Protein AF-A0A845Z3S3-F1 (afdb_monomer_lite)

Sequence (184 aa):
QHAFSHFRLLHPELVVDDPSTLTEEQKKAIASRCLELAIEGETYEYTTMYPEFAEQARVDRDSAAVAEFKEQEEESREHASMFRQATHKFGLLTSIEHHHADQYTEALEGLNGVAPKQKAAGKEAATRKWICRVCSMIYDPVLGDPDSGIAPGTAFEDIPDDWSCPICGAQKKSFVPYEEAVAA

pLDDT: mean 92.43, std 7.53, range [49.34, 98.62]

Structure (mmCIF, N/CA/C/O backbone):
data_AF-A0A845Z3S3-F1
#
_entry.id   AF-A0A845Z3S3-F1
#
loop_
_atom_site.group_PDB
_atom_site.id
_atom_site.type_symbol
_atom_site.label_atom_id
_atom_site.label_alt_id
_atom_site.label_comp_id
_atom_site.label_asym_id
_atom_site.label_entity_id
_atom_site.label_seq_id
_atom_site.pdbx_PDB_ins_code
_atom_site.Cartn_x
_atom_site.Cartn_y
_atom_site.Cartn_z
_atom_site.occupancy
_atom_site.B_iso_or_equiv
_atom_site.auth_seq_id
_atom_site.auth_comp_id
_atom_site.auth_asym_id
_atom_site.auth_atom_id
_atom_site.pdbx_PDB_model_num
ATOM 1 N N . GLN A 1 1 ? 19.692 19.228 -7.420 1.00 56.25 1 GLN A N 1
ATOM 2 C CA . GLN A 1 1 ? 18.790 20.348 -7.782 1.00 56.25 1 GLN A CA 1
ATOM 3 C C . GLN A 1 1 ? 18.004 20.076 -9.067 1.00 56.25 1 GLN A C 1
ATOM 5 O O . GLN A 1 1 ? 16.834 20.408 -9.086 1.00 56.25 1 GLN A O 1
ATOM 10 N N . HIS A 1 2 ? 18.573 19.413 -10.086 1.00 60.97 2 HIS A N 1
ATOM 11 C CA . HIS A 1 2 ? 17.890 19.182 -11.372 1.00 60.97 2 HIS A CA 1
ATOM 12 C C . HIS A 1 2 ? 16.626 18.300 -11.291 1.00 60.97 2 HIS A C 1
ATOM 14 O O . HIS A 1 2 ? 15.580 18.712 -11.778 1.00 60.97 2 HIS A O 1
ATOM 20 N N . ALA A 1 3 ? 16.687 17.140 -10.624 1.00 57.12 3 ALA A N 1
ATOM 21 C CA . ALA A 1 3 ? 15.537 16.231 -10.504 1.00 57.12 3 ALA A CA 1
ATOM 22 C C . ALA A 1 3 ? 14.324 16.895 -9.821 1.00 57.12 3 ALA A C 1
ATOM 24 O O . ALA A 1 3 ? 13.208 16.836 -10.327 1.00 57.12 3 ALA A O 1
ATOM 25 N N . PHE A 1 4 ? 14.557 17.631 -8.730 1.00 69.88 4 PHE A N 1
ATOM 26 C CA . PHE A 1 4 ? 13.498 18.373 -8.038 1.00 69.88 4 PHE A CA 1
ATOM 27 C C . PHE A 1 4 ? 12.936 19.545 -8.862 1.00 69.88 4 PHE A C 1
ATOM 29 O O . PHE A 1 4 ? 11.775 19.902 -8.687 1.00 69.88 4 PHE A O 1
ATOM 36 N N . SER A 1 5 ? 13.716 20.143 -9.770 1.00 78.06 5 SER A N 1
ATOM 37 C CA . SER A 1 5 ? 13.214 21.170 -10.695 1.00 78.06 5 SER A CA 1
ATOM 38 C C . SER A 1 5 ? 12.273 20.590 -11.753 1.00 78.06 5 SER A C 1
ATOM 40 O O . SER A 1 5 ? 11.256 21.213 -12.041 1.00 78.06 5 SER A O 1
ATOM 42 N N . HIS A 1 6 ? 12.573 19.402 -12.289 1.00 82.94 6 HIS A N 1
ATOM 43 C CA . HIS A 1 6 ? 11.664 18.696 -13.204 1.00 82.94 6 HIS A CA 1
ATOM 44 C C . HIS A 1 6 ? 10.383 18.270 -12.507 1.00 82.94 6 HIS A C 1
ATOM 46 O O . HIS A 1 6 ? 9.303 18.511 -13.031 1.00 82.94 6 HIS A O 1
ATOM 52 N N . PHE A 1 7 ? 10.495 17.729 -11.293 1.00 84.38 7 PHE A N 1
ATOM 53 C CA . PHE A 1 7 ? 9.323 17.379 -10.495 1.00 84.38 7 PHE A CA 1
ATOM 54 C C . PHE A 1 7 ? 8.415 18.593 -10.264 1.00 84.38 7 PHE A C 1
ATOM 56 O O . PHE A 1 7 ? 7.220 18.517 -10.508 1.00 84.38 7 PHE A O 1
ATOM 63 N N . ARG A 1 8 ? 8.982 19.749 -9.893 1.00 87.06 8 ARG A N 1
ATOM 64 C CA . ARG A 1 8 ? 8.220 21.002 -9.744 1.00 87.06 8 ARG A CA 1
ATOM 65 C C . ARG A 1 8 ? 7.545 21.474 -11.034 1.00 87.06 8 ARG A C 1
ATOM 67 O O . ARG A 1 8 ? 6.520 22.139 -10.958 1.00 87.06 8 ARG A O 1
ATOM 74 N N . LEU A 1 9 ? 8.133 21.185 -12.195 1.00 88.56 9 LEU A N 1
ATOM 75 C CA . LEU A 1 9 ? 7.572 21.558 -13.494 1.00 88.56 9 LEU A CA 1
ATOM 76 C C . LEU A 1 9 ? 6.431 20.624 -13.918 1.00 88.56 9 LEU A C 1
ATOM 78 O O . LEU A 1 9 ? 5.439 21.096 -14.463 1.00 88.56 9 LEU A O 1
ATOM 82 N N . LEU A 1 10 ? 6.593 19.318 -13.694 1.00 87.56 10 LEU A N 1
ATOM 83 C CA . LEU A 1 10 ? 5.644 18.285 -14.117 1.00 87.56 10 LEU A CA 1
ATOM 84 C C . LEU A 1 10 ? 4.488 18.099 -13.127 1.00 87.56 10 LEU A C 1
ATOM 86 O O . LEU A 1 10 ? 3.370 17.835 -13.557 1.00 87.56 10 LEU A O 1
ATOM 90 N N . HIS A 1 11 ? 4.760 18.276 -11.833 1.00 90.88 11 HIS A N 1
ATOM 91 C CA . HIS A 1 11 ? 3.815 18.095 -10.729 1.00 90.88 11 HIS A CA 1
ATOM 92 C C . HIS A 1 11 ? 3.771 19.319 -9.801 1.00 90.88 11 HIS A C 1
ATOM 94 O O . HIS A 1 11 ? 4.047 19.198 -8.600 1.00 90.88 11 HIS A O 1
ATOM 100 N N . PRO A 1 12 ? 3.464 20.527 -10.317 1.00 91.25 12 PRO A N 1
ATOM 101 C CA . PRO A 1 12 ? 3.370 21.730 -9.491 1.00 91.25 12 PRO A CA 1
ATOM 102 C C . PRO A 1 12 ? 2.337 21.594 -8.359 1.00 91.25 12 PRO A C 1
ATOM 104 O O . PRO A 1 12 ? 2.502 22.202 -7.306 1.00 91.25 12 PRO A O 1
ATOM 107 N N . GLU A 1 13 ? 1.305 20.768 -8.542 1.00 89.06 13 GLU A N 1
ATOM 108 C CA . GLU A 1 13 ? 0.265 20.468 -7.556 1.00 89.06 13 GLU A CA 1
ATOM 109 C C . GLU A 1 13 ? 0.758 19.685 -6.330 1.00 89.06 13 GLU A C 1
ATOM 111 O O . GLU A 1 13 ? 0.088 19.692 -5.299 1.00 89.06 13 GLU A O 1
ATOM 116 N N . LEU A 1 14 ? 1.921 19.030 -6.418 1.00 91.06 14 LEU A N 1
ATOM 117 C CA . LEU A 1 14 ? 2.516 18.244 -5.327 1.00 91.06 14 LEU A CA 1
ATOM 118 C C . LEU A 1 14 ? 3.657 18.977 -4.614 1.00 91.06 14 LEU A C 1
ATOM 120 O O . LEU A 1 14 ? 4.300 18.424 -3.718 1.00 91.06 14 LEU A O 1
ATOM 124 N N . VAL A 1 15 ? 3.939 20.220 -5.004 1.00 90.81 15 VAL A N 1
ATOM 125 C CA . VAL A 1 15 ? 5.008 21.018 -4.404 1.00 90.81 15 VAL A CA 1
ATOM 126 C C . VAL A 1 15 ? 4.538 21.578 -3.066 1.00 90.81 15 VAL A C 1
ATOM 128 O O . VAL A 1 15 ? 3.588 22.352 -2.998 1.00 90.81 15 VAL A O 1
ATOM 131 N N . VAL A 1 16 ? 5.244 21.210 -1.997 1.00 89.69 16 VAL A N 1
ATOM 132 C CA . VAL A 1 16 ? 4.992 21.707 -0.640 1.00 89.69 16 VAL A CA 1
ATOM 133 C C . VAL A 1 16 ? 6.151 22.597 -0.209 1.00 89.69 16 VAL A C 1
ATOM 135 O O . VAL A 1 16 ? 7.249 22.104 0.048 1.00 89.69 16 VAL A O 1
ATOM 138 N N . ASP A 1 17 ? 5.911 23.907 -0.130 1.00 88.06 17 ASP A N 1
ATOM 139 C CA . ASP A 1 17 ? 6.915 24.875 0.334 1.00 88.06 17 ASP A CA 1
ATOM 140 C C . ASP A 1 17 ? 7.028 24.905 1.866 1.00 88.06 17 ASP A C 1
ATOM 142 O O . ASP A 1 17 ? 8.133 24.964 2.404 1.00 88.06 17 ASP A O 1
ATOM 146 N N . ASP A 1 18 ? 5.893 24.819 2.568 1.00 91.69 18 ASP A N 1
ATOM 147 C CA . ASP A 1 18 ? 5.832 24.721 4.028 1.00 91.69 18 ASP A CA 1
ATOM 148 C C . ASP A 1 18 ? 4.788 23.672 4.461 1.00 91.69 18 ASP A C 1
ATOM 150 O O . ASP A 1 18 ? 3.580 23.939 4.414 1.00 91.69 18 ASP A O 1
ATOM 154 N N . PRO A 1 19 ? 5.218 22.479 4.915 1.00 88.81 19 PRO A N 1
ATOM 155 C CA . PRO A 1 19 ? 4.306 21.411 5.314 1.00 88.81 19 PRO A CA 1
ATOM 156 C C . PRO A 1 19 ? 3.486 21.736 6.570 1.00 88.81 19 PRO A C 1
ATOM 158 O O . PRO A 1 19 ? 2.489 21.060 6.821 1.00 88.81 19 PRO A O 1
ATOM 161 N N . SER A 1 20 ? 3.862 22.750 7.360 1.00 93.69 20 SER A N 1
ATOM 162 C CA . SER A 1 20 ? 3.096 23.158 8.547 1.00 93.69 20 SER A CA 1
ATOM 163 C C . SER A 1 20 ? 1.767 23.837 8.201 1.00 93.69 20 SER A C 1
ATOM 165 O O . SER A 1 20 ? 0.862 23.879 9.031 1.00 93.69 20 SER A O 1
ATOM 167 N N . THR A 1 21 ? 1.629 24.321 6.963 1.00 95.00 21 THR A N 1
ATOM 168 C CA . THR A 1 21 ? 0.412 24.981 6.468 1.00 95.00 21 THR A CA 1
ATOM 169 C C . THR A 1 21 ? -0.669 24.003 6.004 1.00 95.00 21 THR A C 1
ATOM 171 O O . THR A 1 21 ? -1.805 24.409 5.765 1.00 95.00 21 THR A O 1
ATOM 174 N N . LEU A 1 22 ? -0.327 22.719 5.874 1.00 93.38 22 LEU A N 1
ATOM 175 C CA . LEU A 1 22 ? -1.225 21.685 5.379 1.00 93.38 22 LEU A CA 1
ATOM 176 C C . LEU A 1 22 ? -2.017 21.039 6.517 1.00 93.38 22 LEU A C 1
ATOM 178 O O . LEU A 1 22 ? -1.472 20.714 7.574 1.00 93.38 22 LEU A O 1
ATOM 182 N N . THR A 1 23 ? -3.291 20.768 6.249 1.00 93.81 23 THR A N 1
ATOM 183 C CA . THR A 1 23 ? -4.104 19.834 7.043 1.00 93.81 23 THR A CA 1
ATOM 184 C C . THR A 1 23 ? -3.578 18.401 6.905 1.00 93.81 23 THR A C 1
ATOM 186 O O . THR A 1 23 ? -2.886 18.075 5.935 1.00 93.81 23 THR A O 1
ATOM 189 N N . GLU A 1 24 ? -3.911 17.520 7.848 1.00 85.69 24 GLU A N 1
ATOM 190 C CA . GLU A 1 24 ? -3.526 16.103 7.762 1.00 85.69 24 GLU A CA 1
ATOM 191 C C . GLU A 1 24 ? -4.157 15.416 6.542 1.00 85.69 24 GLU A C 1
ATOM 193 O O . GLU A 1 24 ? -3.503 14.616 5.873 1.00 85.69 24 GLU A O 1
ATOM 198 N N . GLU A 1 25 ? -5.381 15.799 6.169 1.00 86.62 25 GLU A N 1
ATOM 199 C CA . GLU A 1 25 ? -6.045 15.322 4.955 1.00 86.62 25 GLU A CA 1
ATOM 200 C C . GLU A 1 25 ? -5.265 15.709 3.694 1.00 86.62 25 GLU A C 1
ATOM 202 O O . GLU A 1 25 ? -5.070 14.876 2.807 1.00 86.62 25 GLU A O 1
ATOM 207 N N . GLN A 1 26 ? -4.769 16.948 3.617 1.00 90.88 26 GLN A N 1
ATOM 208 C CA . GLN A 1 26 ? -3.942 17.400 2.494 1.00 90.88 26 GLN A CA 1
ATOM 209 C C . GLN A 1 26 ? -2.594 16.678 2.453 1.00 90.88 26 GLN A C 1
ATOM 211 O O . GLN A 1 26 ? -2.170 16.251 1.380 1.00 90.88 26 GLN A O 1
ATOM 216 N N . LYS A 1 27 ? -1.934 16.492 3.604 1.00 89.88 27 LYS A N 1
ATOM 217 C CA . LYS A 1 27 ? -0.676 15.729 3.684 1.00 89.88 27 LYS A CA 1
ATOM 218 C C . LYS A 1 27 ? -0.873 14.297 3.196 1.00 89.88 27 LYS A C 1
ATOM 220 O O . LYS A 1 27 ? -0.079 13.817 2.389 1.00 89.88 27 LYS A O 1
ATOM 225 N N . LYS A 1 28 ? -1.953 13.641 3.634 1.00 86.56 28 LYS A N 1
ATOM 226 C CA . LYS A 1 28 ? -2.307 12.284 3.207 1.00 86.56 28 LYS A CA 1
ATOM 227 C C . LYS A 1 28 ? -2.582 12.226 1.706 1.00 86.56 28 LYS A C 1
ATOM 229 O O . LYS A 1 28 ? -2.033 11.358 1.040 1.00 86.56 28 LYS A O 1
ATOM 234 N N . ALA A 1 29 ? -3.355 13.168 1.164 1.00 88.81 29 ALA A N 1
ATOM 235 C CA . ALA A 1 29 ? -3.654 13.221 -0.266 1.00 88.81 29 ALA A CA 1
ATOM 236 C C . ALA A 1 29 ? -2.392 13.403 -1.127 1.00 88.81 29 ALA A C 1
ATOM 238 O O . ALA A 1 29 ? -2.223 12.702 -2.124 1.00 88.81 29 ALA A O 1
ATOM 239 N N . ILE A 1 30 ? -1.482 14.295 -0.722 1.00 92.12 30 ILE A N 1
ATOM 240 C CA . ILE A 1 30 ? -0.212 14.512 -1.430 1.00 92.12 30 ILE A CA 1
ATOM 241 C C . ILE A 1 30 ? 0.659 13.255 -1.365 1.00 92.12 30 ILE A C 1
ATOM 243 O O . ILE A 1 30 ? 1.162 12.808 -2.393 1.00 92.12 30 ILE A O 1
ATOM 247 N N . ALA A 1 31 ? 0.801 12.647 -0.183 1.00 89.06 31 ALA A N 1
ATOM 248 C CA . ALA A 1 31 ? 1.571 11.417 -0.021 1.00 89.06 31 ALA A CA 1
ATOM 249 C C . ALA A 1 31 ? 1.005 10.266 -0.871 1.00 89.06 31 ALA A C 1
ATOM 251 O O . ALA A 1 31 ? 1.768 9.583 -1.554 1.00 89.06 31 ALA A O 1
ATOM 252 N N . SER A 1 32 ? -0.321 10.094 -0.884 1.00 89.69 32 SER A N 1
ATOM 253 C CA . SER A 1 32 ? -0.999 9.115 -1.738 1.00 89.69 32 SER A CA 1
ATOM 254 C C . SER A 1 32 ? -0.715 9.366 -3.217 1.00 89.69 32 SER A C 1
ATOM 256 O O . SER A 1 32 ? -0.311 8.435 -3.910 1.00 89.69 32 SER A O 1
ATOM 258 N N . ARG A 1 33 ? -0.826 10.613 -3.698 1.00 92.50 33 ARG A N 1
ATOM 259 C CA . ARG A 1 33 ? -0.572 10.905 -5.115 1.00 92.50 33 ARG A CA 1
ATOM 260 C C . ARG A 1 33 ? 0.892 10.708 -5.509 1.00 92.50 33 ARG A C 1
ATOM 262 O O . ARG A 1 33 ? 1.163 10.198 -6.592 1.00 92.50 33 ARG A O 1
ATOM 269 N N . CYS A 1 34 ? 1.840 11.056 -4.639 1.00 92.38 34 CYS A N 1
ATOM 270 C CA . CYS A 1 34 ? 3.257 10.766 -4.871 1.00 92.38 34 CYS A CA 1
ATOM 271 C C . CYS A 1 34 ? 3.515 9.259 -5.010 1.00 92.38 34 CYS A C 1
ATOM 273 O O . CYS A 1 34 ? 4.292 8.845 -5.867 1.00 92.38 34 CYS A O 1
ATOM 275 N N . LEU A 1 35 ? 2.861 8.440 -4.183 1.00 91.75 35 LEU A N 1
ATOM 276 C CA . LEU A 1 35 ? 3.016 6.990 -4.227 1.00 91.75 35 LEU A CA 1
ATOM 277 C C . LEU A 1 35 ? 2.374 6.378 -5.479 1.00 91.75 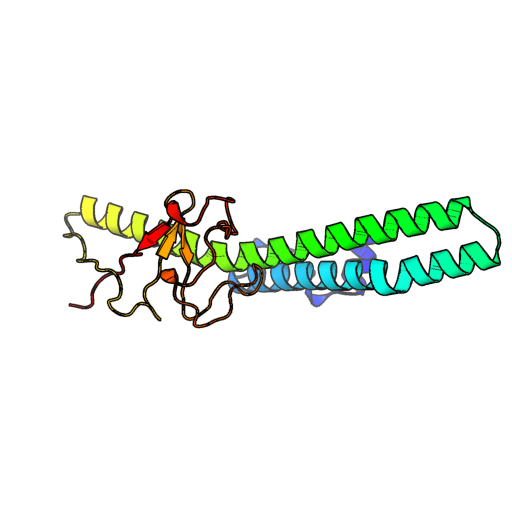35 LEU A C 1
ATOM 279 O O . LEU A 1 35 ? 2.958 5.488 -6.089 1.00 91.75 35 LEU A O 1
ATOM 283 N N . GLU A 1 36 ? 1.222 6.896 -5.910 1.00 92.19 36 GLU A N 1
ATOM 284 C CA . GLU A 1 36 ? 0.606 6.532 -7.192 1.00 92.19 36 GLU A CA 1
ATOM 285 C C . GLU A 1 36 ? 1.526 6.846 -8.373 1.00 92.19 36 GLU A C 1
ATOM 287 O O . GLU A 1 36 ? 1.753 5.974 -9.206 1.00 92.19 36 GLU A O 1
ATOM 292 N N . LEU A 1 37 ? 2.114 8.047 -8.418 1.00 94.38 37 LEU A N 1
ATOM 293 C CA . LEU A 1 37 ? 3.066 8.427 -9.467 1.00 94.38 37 LEU A CA 1
ATOM 294 C C . LEU A 1 37 ? 4.300 7.522 -9.488 1.00 94.38 37 LEU A C 1
ATOM 296 O O . LEU A 1 37 ? 4.776 7.173 -10.564 1.00 94.38 37 LEU A O 1
ATOM 300 N N . ALA A 1 38 ? 4.803 7.118 -8.319 1.00 94.19 38 ALA A N 1
ATOM 301 C CA . ALA A 1 38 ? 5.906 6.166 -8.236 1.00 94.19 38 ALA A CA 1
ATOM 302 C C . ALA A 1 38 ? 5.507 4.798 -8.814 1.00 94.19 38 ALA A C 1
ATOM 304 O O . ALA A 1 38 ? 6.242 4.232 -9.615 1.00 94.19 38 ALA A O 1
ATOM 305 N N . ILE A 1 39 ? 4.312 4.291 -8.486 1.00 94.56 39 ILE A N 1
ATOM 306 C CA . ILE A 1 39 ? 3.797 3.036 -9.058 1.00 94.56 39 ILE A CA 1
ATOM 307 C C . ILE A 1 39 ? 3.614 3.161 -10.573 1.00 94.56 39 ILE A C 1
ATOM 309 O O . ILE A 1 39 ? 3.979 2.237 -11.297 1.00 94.56 39 ILE A O 1
ATOM 313 N N . GLU A 1 40 ? 3.038 4.265 -11.055 1.00 95.62 40 GLU A N 1
ATOM 314 C CA . GLU A 1 40 ? 2.829 4.541 -12.482 1.00 95.62 40 GLU A CA 1
ATOM 315 C C . GLU A 1 40 ? 4.167 4.578 -13.237 1.00 95.62 40 GLU A C 1
ATOM 317 O O . GLU A 1 40 ? 4.296 3.915 -14.266 1.00 95.62 40 GLU A O 1
ATOM 322 N N . GLY A 1 41 ? 5.160 5.294 -12.698 1.00 96.00 41 GLY A N 1
ATOM 323 C CA . GLY A 1 41 ? 6.505 5.407 -13.260 1.00 96.00 41 GLY A CA 1
ATOM 324 C C . GLY A 1 41 ? 7.197 4.055 -13.363 1.00 96.00 41 GLY A C 1
ATOM 325 O O . GLY A 1 41 ? 7.501 3.618 -14.467 1.00 96.00 41 GLY A O 1
ATOM 326 N N . GLU A 1 42 ? 7.329 3.340 -12.245 1.00 97.88 42 GLU A N 1
ATOM 327 C CA . GLU A 1 42 ? 7.940 2.006 -12.235 1.00 97.88 42 GLU A CA 1
ATOM 328 C C . GLU A 1 42 ? 7.175 1.035 -13.151 1.00 97.88 42 GLU A C 1
ATOM 330 O O . GLU A 1 42 ? 7.756 0.283 -13.926 1.00 97.88 42 GLU A O 1
ATOM 335 N N . THR A 1 43 ? 5.837 1.093 -13.159 1.00 97.25 43 THR A N 1
ATOM 336 C CA . THR A 1 43 ? 5.034 0.264 -14.072 1.00 97.25 43 THR A CA 1
ATOM 337 C C . THR A 1 43 ? 5.345 0.555 -15.530 1.00 97.25 43 THR A C 1
ATOM 339 O O . THR A 1 43 ? 5.496 -0.379 -16.317 1.00 97.25 43 THR A O 1
ATOM 342 N N . TYR A 1 44 ? 5.457 1.823 -15.913 1.00 97.69 44 TYR A N 1
ATOM 343 C CA . TYR A 1 44 ? 5.854 2.190 -17.266 1.00 97.69 44 TYR A CA 1
ATOM 344 C C . TYR A 1 44 ? 7.274 1.709 -17.593 1.00 97.69 44 TYR A C 1
ATOM 346 O O . TYR A 1 44 ? 7.508 1.177 -18.682 1.00 97.69 44 TYR A O 1
ATOM 354 N N . GLU A 1 45 ? 8.199 1.832 -16.643 1.00 98.00 45 GLU A N 1
ATOM 355 C CA . GLU A 1 45 ? 9.586 1.408 -16.791 1.00 98.00 45 GLU A CA 1
ATOM 356 C C . GLU A 1 45 ? 9.709 -0.094 -17.093 1.00 98.00 45 GLU A C 1
ATOM 358 O O . GLU A 1 45 ? 10.245 -0.453 -18.147 1.00 98.00 45 GLU A O 1
ATOM 363 N N . TYR A 1 46 ? 9.135 -0.970 -16.256 1.00 97.88 46 TYR A N 1
ATOM 364 C CA . TYR A 1 46 ? 9.254 -2.424 -16.453 1.00 97.88 46 TYR A CA 1
ATOM 365 C C . TYR A 1 46 ? 8.324 -3.012 -17.526 1.00 97.88 46 TYR A C 1
ATOM 367 O O . TYR A 1 46 ? 8.526 -4.147 -17.955 1.00 97.88 46 TYR A O 1
ATOM 375 N N . THR A 1 47 ? 7.271 -2.305 -17.953 1.00 97.62 47 THR A N 1
ATOM 376 C CA . THR A 1 47 ? 6.348 -2.827 -18.988 1.00 97.62 47 THR A CA 1
ATOM 377 C C . THR A 1 47 ? 6.617 -2.288 -20.382 1.00 97.62 47 THR A C 1
ATOM 379 O O . THR A 1 47 ? 6.243 -2.941 -21.356 1.00 97.62 47 THR A O 1
ATOM 382 N N . THR A 1 48 ? 7.223 -1.103 -20.485 1.00 97.88 48 THR A N 1
ATOM 383 C CA . THR A 1 48 ? 7.338 -0.370 -21.750 1.00 97.88 48 THR A CA 1
ATOM 384 C C . THR A 1 48 ? 8.761 0.125 -21.982 1.00 97.88 48 THR A C 1
ATOM 386 O O . THR A 1 48 ? 9.404 -0.320 -22.929 1.00 97.88 48 THR A O 1
ATOM 389 N N . MET A 1 49 ? 9.289 0.993 -21.113 1.00 98.50 49 MET A N 1
ATOM 390 C CA . MET A 1 49 ? 10.544 1.708 -21.381 1.00 98.50 49 MET A CA 1
ATOM 391 C C . MET A 1 49 ? 11.758 0.778 -21.503 1.00 98.50 49 MET A C 1
ATOM 393 O O . MET A 1 49 ? 12.417 0.767 -22.544 1.00 98.50 49 MET A O 1
ATOM 397 N N . TYR A 1 50 ? 12.063 -0.007 -20.464 1.00 98.31 50 TYR A N 1
ATOM 398 C CA . TYR A 1 50 ? 13.220 -0.905 -20.491 1.00 98.31 50 TYR A CA 1
ATOM 399 C C . TYR A 1 50 ? 13.070 -2.036 -21.515 1.00 98.31 50 TYR A C 1
ATOM 401 O O . TYR A 1 50 ? 14.047 -2.307 -22.217 1.00 98.31 50 TYR A O 1
ATOM 409 N N . PRO A 1 51 ? 11.879 -2.640 -21.713 1.00 98.50 51 PRO A N 1
ATOM 410 C CA . PRO A 1 51 ? 11.663 -3.571 -22.818 1.00 98.50 51 PRO A CA 1
ATOM 411 C C . PRO A 1 51 ? 11.965 -2.979 -24.205 1.00 98.50 51 PRO A C 1
ATOM 413 O O . PRO A 1 51 ? 12.630 -3.628 -25.017 1.00 98.50 51 PRO A O 1
ATOM 416 N N . GLU A 1 52 ? 11.529 -1.746 -24.487 1.00 98.50 52 GLU A N 1
ATOM 417 C CA . GLU A 1 52 ? 11.818 -1.069 -25.760 1.00 98.50 52 GLU A CA 1
ATOM 418 C C . GLU A 1 52 ? 13.311 -0.742 -25.913 1.00 98.50 52 GLU A C 1
ATOM 420 O O . GLU A 1 52 ? 13.887 -0.957 -26.984 1.00 98.50 52 GLU A O 1
ATOM 425 N N . PHE A 1 53 ? 13.974 -0.293 -24.843 1.00 98.56 53 PHE A N 1
ATOM 426 C CA . PHE A 1 53 ? 15.420 -0.052 -24.849 1.00 98.56 53 PHE A CA 1
ATOM 427 C C . PHE A 1 53 ? 16.231 -1.337 -25.040 1.00 98.56 53 PHE A C 1
ATOM 429 O O . PHE A 1 53 ? 17.194 -1.344 -25.809 1.00 98.56 53 PHE A O 1
ATOM 436 N N . ALA A 1 54 ? 15.823 -2.444 -24.417 1.00 98.25 54 ALA A N 1
ATOM 437 C CA . ALA A 1 54 ? 16.445 -3.749 -24.612 1.00 98.25 54 ALA A CA 1
A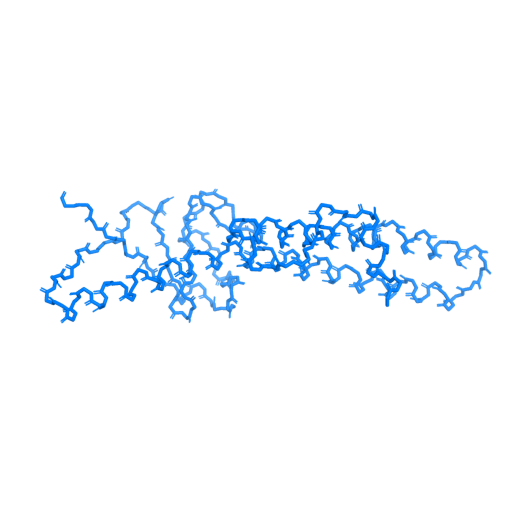TOM 438 C C . ALA A 1 54 ? 16.296 -4.240 -26.061 1.00 98.25 54 ALA A C 1
ATOM 440 O O . ALA A 1 54 ? 17.242 -4.785 -26.635 1.00 98.25 54 ALA A O 1
ATOM 441 N N . GLU A 1 55 ? 15.135 -4.027 -26.686 1.00 98.31 55 GLU A N 1
ATOM 442 C CA . GLU A 1 55 ? 14.928 -4.362 -28.097 1.00 98.31 55 GLU A CA 1
ATOM 443 C C . GLU A 1 55 ? 15.805 -3.501 -29.017 1.00 98.31 55 GLU A C 1
ATOM 445 O O . GLU A 1 55 ? 16.454 -4.036 -29.920 1.00 98.31 55 GLU A O 1
ATOM 450 N N . GLN A 1 56 ? 15.909 -2.196 -28.754 1.00 98.62 56 GLN A N 1
ATOM 451 C CA . GLN A 1 56 ? 16.790 -1.313 -29.517 1.00 98.62 56 GLN A CA 1
ATOM 452 C C . GLN A 1 56 ? 18.269 -1.711 -29.360 1.00 98.62 56 GLN A C 1
ATOM 454 O O . GLN A 1 56 ? 18.975 -1.870 -30.355 1.00 98.62 56 GLN A O 1
ATOM 459 N N . ALA A 1 57 ? 18.727 -1.998 -28.140 1.00 98.50 57 ALA A N 1
ATOM 460 C CA . ALA A 1 57 ? 20.084 -2.487 -27.890 1.00 98.50 57 ALA A CA 1
ATOM 461 C C . ALA A 1 57 ? 20.374 -3.811 -28.621 1.00 98.50 57 ALA A C 1
ATOM 463 O O . ALA A 1 57 ? 21.477 -4.032 -29.130 1.00 98.50 57 ALA A O 1
ATOM 464 N N . ARG A 1 58 ? 19.369 -4.689 -28.748 1.00 98.19 58 ARG A N 1
ATOM 465 C CA . ARG A 1 58 ? 19.478 -5.923 -29.536 1.00 98.19 58 ARG A CA 1
ATOM 466 C C . ARG A 1 58 ? 19.657 -5.636 -31.027 1.00 98.19 58 ARG A C 1
ATOM 468 O O . ARG A 1 58 ? 20.465 -6.315 -31.667 1.00 98.19 58 ARG A O 1
ATOM 475 N N . VAL A 1 59 ? 18.930 -4.662 -31.579 1.00 98.50 59 VAL A N 1
ATOM 476 C CA . VAL A 1 59 ? 19.103 -4.196 -32.970 1.00 98.50 59 VAL A CA 1
ATOM 477 C C . VAL A 1 59 ? 20.526 -3.679 -33.187 1.00 98.50 59 VAL A C 1
ATOM 479 O O . VAL A 1 59 ? 21.168 -4.044 -34.175 1.00 98.50 59 VAL A O 1
ATOM 482 N N . ASP A 1 60 ? 21.048 -2.938 -32.213 1.00 98.50 60 ASP A N 1
ATOM 483 C CA . ASP A 1 60 ? 22.395 -2.363 -32.239 1.00 98.50 60 ASP A CA 1
ATOM 484 C C . ASP A 1 60 ? 23.502 -3.386 -31.915 1.00 98.50 60 ASP A C 1
ATOM 486 O O . ASP A 1 60 ? 24.691 -3.087 -32.033 1.00 98.50 60 ASP A O 1
ATOM 490 N N . ARG A 1 61 ? 23.121 -4.633 -31.594 1.00 98.25 61 ARG A N 1
ATOM 491 C CA . ARG A 1 61 ? 24.006 -5.748 -31.210 1.00 98.25 61 ARG A CA 1
ATOM 492 C C . ARG A 1 61 ? 24.835 -5.466 -29.953 1.00 98.25 61 ARG A C 1
ATOM 494 O O . ARG A 1 61 ? 25.902 -6.057 -29.782 1.00 98.25 61 ARG A O 1
ATOM 501 N N . ASP A 1 62 ? 24.330 -4.621 -29.062 1.00 98.56 62 ASP A N 1
ATOM 502 C CA . ASP A 1 62 ? 24.942 -4.334 -27.768 1.00 98.56 62 ASP A CA 1
ATOM 503 C C . ASP A 1 62 ? 24.385 -5.277 -26.695 1.00 98.56 62 ASP A C 1
ATOM 505 O O . ASP A 1 62 ? 23.398 -5.001 -26.013 1.00 98.56 62 ASP A O 1
ATOM 509 N N . SER A 1 63 ? 25.017 -6.441 -26.548 1.00 98.06 63 SER A N 1
ATOM 510 C CA . SER A 1 63 ? 24.585 -7.440 -25.568 1.00 98.06 63 SER A CA 1
ATOM 511 C C . SER A 1 63 ? 24.757 -6.995 -24.114 1.00 98.06 63 SER A C 1
ATOM 513 O O . SER A 1 63 ? 24.079 -7.544 -23.250 1.00 98.06 63 SER A O 1
ATOM 515 N N . ALA A 1 64 ? 25.663 -6.051 -23.834 1.00 98.44 64 ALA A N 1
ATOM 516 C CA . ALA A 1 64 ? 25.866 -5.544 -22.480 1.00 98.44 64 ALA A CA 1
ATOM 517 C C . ALA A 1 64 ? 24.705 -4.625 -22.083 1.00 98.44 64 ALA A C 1
ATOM 519 O O . ALA A 1 64 ? 24.121 -4.815 -21.021 1.00 98.44 64 ALA A O 1
ATOM 520 N N . ALA A 1 65 ? 24.297 -3.721 -22.979 1.00 98.25 65 ALA A N 1
ATOM 521 C CA . ALA A 1 65 ? 23.121 -2.8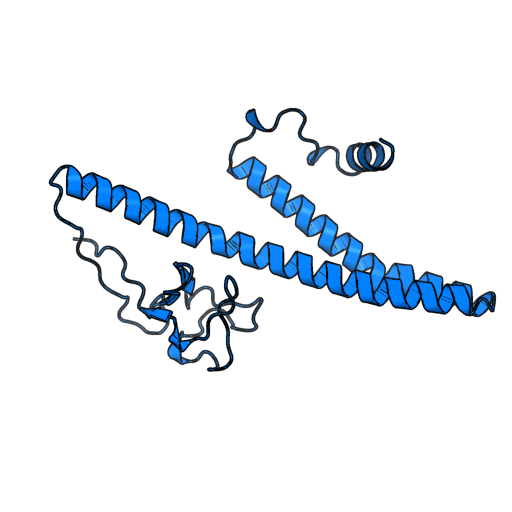80 -22.767 1.00 98.25 65 ALA A CA 1
ATOM 522 C C . ALA A 1 65 ? 21.826 -3.705 -22.652 1.00 98.25 65 ALA A C 1
ATOM 524 O O . ALA A 1 65 ? 20.988 -3.418 -21.805 1.00 98.25 65 ALA A O 1
ATOM 525 N N . VAL A 1 66 ? 21.674 -4.781 -23.439 1.00 98.56 66 VAL A N 1
ATOM 526 C CA . VAL A 1 66 ? 20.529 -5.703 -23.290 1.00 98.56 66 VAL A CA 1
ATOM 527 C C . VAL A 1 66 ? 20.470 -6.325 -21.891 1.00 98.56 66 VAL A C 1
ATOM 529 O O . VAL A 1 66 ? 19.375 -6.510 -21.367 1.00 98.56 66 VAL A O 1
ATOM 532 N N . ALA A 1 67 ? 21.614 -6.705 -21.313 1.00 98.25 67 ALA A N 1
ATOM 533 C CA . ALA A 1 67 ? 21.651 -7.285 -19.972 1.00 98.25 67 ALA A CA 1
ATOM 534 C C . ALA A 1 67 ? 21.260 -6.246 -18.912 1.00 98.25 67 ALA A C 1
ATOM 536 O O . ALA A 1 67 ? 20.363 -6.514 -18.121 1.00 98.25 67 ALA A O 1
ATOM 537 N N . GLU A 1 68 ? 21.842 -5.046 -18.984 1.00 98.31 68 GLU A N 1
ATOM 538 C CA . GLU A 1 68 ? 21.531 -3.930 -18.081 1.00 98.31 68 GLU A CA 1
ATOM 539 C C . GLU A 1 68 ? 20.034 -3.587 -18.085 1.00 98.31 68 GLU A C 1
ATOM 541 O O . GLU A 1 68 ? 19.405 -3.545 -17.033 1.00 98.31 68 GLU A O 1
ATOM 546 N N . PHE A 1 69 ? 19.418 -3.413 -19.260 1.00 98.44 69 PHE A N 1
ATOM 547 C CA . PHE A 1 69 ? 17.994 -3.064 -19.328 1.00 98.44 69 PHE A CA 1
ATOM 548 C C . PHE A 1 69 ? 17.077 -4.163 -18.780 1.00 98.44 69 PHE A C 1
ATOM 550 O O . PHE A 1 69 ? 16.003 -3.862 -18.271 1.00 98.44 69 PHE A O 1
ATOM 557 N N . LYS A 1 70 ? 17.487 -5.434 -18.849 1.00 97.69 70 LYS A N 1
ATOM 558 C CA . LYS A 1 70 ? 16.727 -6.530 -18.231 1.00 97.69 70 LYS A CA 1
ATOM 559 C C . LYS A 1 70 ? 16.841 -6.532 -16.713 1.00 97.69 70 LYS A C 1
ATOM 561 O O . LYS A 1 70 ? 15.852 -6.824 -16.051 1.00 97.69 70 LYS A O 1
ATOM 566 N N . GLU A 1 71 ? 18.018 -6.219 -16.176 1.00 98.00 71 GLU A N 1
ATOM 567 C CA . GLU A 1 71 ? 18.201 -6.052 -14.730 1.00 98.00 71 GLU A CA 1
ATOM 568 C C . GLU A 1 71 ? 17.354 -4.876 -14.221 1.00 98.00 71 GLU A C 1
ATOM 570 O O . GLU A 1 71 ? 16.624 -5.024 -13.244 1.00 98.00 71 GLU A O 1
ATOM 575 N N . GLN A 1 72 ? 17.337 -3.757 -14.953 1.00 97.75 72 GLN A N 1
ATOM 576 C CA . GLN A 1 72 ? 16.502 -2.595 -14.628 1.00 97.75 72 GLN A CA 1
ATOM 577 C C . GLN A 1 72 ? 14.995 -2.888 -14.737 1.00 97.75 72 GLN A C 1
ATOM 579 O O . GLN A 1 72 ? 14.213 -2.414 -13.915 1.00 97.75 72 GLN A O 1
ATOM 584 N N . GLU A 1 73 ? 14.565 -3.709 -15.703 1.00 97.12 73 GLU A N 1
ATOM 585 C CA . GLU A 1 73 ? 13.177 -4.189 -15.781 1.00 97.12 73 GLU A CA 1
ATOM 586 C C . GLU A 1 73 ? 12.778 -4.981 -14.521 1.00 97.12 73 GLU A C 1
ATOM 588 O O . GLU A 1 73 ? 11.676 -4.807 -13.994 1.00 97.12 73 GLU A O 1
ATOM 593 N N . GLU A 1 74 ? 13.660 -5.857 -14.031 1.00 96.62 74 GLU A N 1
ATOM 594 C CA . GLU A 1 74 ? 13.417 -6.648 -12.822 1.00 96.62 74 GLU A CA 1
ATOM 595 C C . GLU A 1 74 ? 13.376 -5.765 -11.568 1.00 96.62 74 GLU A C 1
ATOM 597 O O . GLU A 1 74 ? 12.400 -5.836 -10.818 1.00 96.62 74 GLU A O 1
ATOM 602 N N . GLU A 1 75 ? 14.355 -4.874 -11.392 1.00 97.62 75 GLU A N 1
ATOM 603 C CA . GLU A 1 75 ? 14.409 -3.929 -10.268 1.00 97.62 75 GLU A CA 1
ATOM 604 C C . GLU A 1 75 ? 13.165 -3.029 -10.231 1.00 97.62 75 GLU A C 1
ATOM 606 O O . GLU A 1 75 ? 12.499 -2.903 -9.202 1.00 97.62 75 GLU A O 1
ATOM 611 N N . SER A 1 76 ? 12.771 -2.475 -11.378 1.00 97.00 76 SER A N 1
ATOM 612 C CA . SER A 1 76 ? 11.594 -1.613 -11.468 1.00 97.00 76 SER A CA 1
ATOM 613 C C . SER A 1 76 ? 10.292 -2.362 -11.136 1.00 97.00 76 SER A C 1
ATOM 615 O O . SER A 1 76 ? 9.389 -1.844 -10.466 1.00 97.00 76 SER A O 1
ATOM 617 N N . ARG A 1 77 ? 10.193 -3.648 -11.500 1.00 96.94 77 ARG A N 1
ATOM 618 C CA . ARG A 1 77 ? 9.071 -4.503 -11.081 1.00 96.94 77 ARG A CA 1
ATOM 619 C C . ARG A 1 77 ? 9.038 -4.700 -9.564 1.00 96.94 77 ARG A C 1
ATOM 621 O O . ARG A 1 77 ? 7.949 -4.682 -8.974 1.00 96.94 77 ARG A O 1
ATOM 628 N N . GLU A 1 78 ? 10.193 -4.892 -8.933 1.00 96.56 78 GLU A N 1
ATOM 629 C CA . GLU A 1 78 ? 10.304 -4.990 -7.475 1.00 96.56 78 GLU A CA 1
ATOM 630 C C . GLU A 1 78 ? 9.896 -3.678 -6.797 1.00 96.56 78 GLU A C 1
ATOM 632 O O . GLU A 1 78 ? 9.072 -3.699 -5.877 1.00 96.56 78 GLU A O 1
ATOM 637 N N . HIS A 1 79 ? 10.360 -2.533 -7.301 1.00 96.81 79 HIS A N 1
ATOM 638 C CA . HIS A 1 79 ? 9.974 -1.214 -6.800 1.00 96.81 79 HIS A CA 1
ATOM 639 C C . HIS A 1 79 ? 8.465 -0.977 -6.889 1.00 96.81 79 HIS A C 1
ATOM 641 O O . HIS A 1 79 ? 7.834 -0.617 -5.891 1.00 96.81 79 HIS A O 1
ATOM 647 N N . ALA A 1 80 ? 7.841 -1.263 -8.037 1.00 93.88 80 ALA A N 1
ATOM 648 C CA . ALA A 1 80 ? 6.391 -1.157 -8.185 1.00 93.88 80 ALA A CA 1
ATOM 649 C C . ALA A 1 80 ? 5.640 -2.032 -7.165 1.00 93.88 80 ALA A C 1
ATOM 651 O O . ALA A 1 80 ? 4.623 -1.611 -6.607 1.00 93.88 80 ALA A O 1
ATOM 652 N N . SER A 1 81 ? 6.133 -3.246 -6.892 1.00 92.62 81 SER A N 1
ATOM 653 C CA . SER A 1 81 ? 5.578 -4.129 -5.857 1.00 92.62 81 SER A CA 1
ATOM 654 C C . SER A 1 81 ? 5.718 -3.525 -4.456 1.00 92.62 81 SER A C 1
ATOM 656 O O . SER A 1 81 ? 4.745 -3.487 -3.697 1.00 92.62 81 SER A O 1
ATOM 658 N N . MET A 1 82 ? 6.895 -2.992 -4.119 1.00 92.81 82 MET A N 1
ATOM 659 C CA . MET A 1 82 ? 7.149 -2.338 -2.833 1.00 92.81 82 MET A CA 1
ATOM 660 C C . MET A 1 82 ? 6.249 -1.118 -2.623 1.00 92.81 82 MET A C 1
ATOM 662 O O . MET A 1 82 ? 5.679 -0.959 -1.542 1.00 92.81 82 MET A O 1
ATOM 666 N N . PHE A 1 83 ? 6.063 -0.285 -3.648 1.00 93.94 83 PHE A N 1
ATOM 667 C CA . PHE A 1 83 ? 5.186 0.879 -3.559 1.00 93.94 83 PHE A CA 1
ATOM 668 C C . PHE A 1 83 ? 3.714 0.488 -3.388 1.00 93.94 83 PHE A C 1
ATOM 670 O O . PHE A 1 83 ? 3.038 1.059 -2.533 1.00 93.94 83 PHE A O 1
ATOM 677 N N . ARG A 1 84 ? 3.225 -0.541 -4.095 1.00 91.25 84 ARG A N 1
ATOM 678 C CA . ARG A 1 84 ? 1.865 -1.079 -3.878 1.00 91.25 84 ARG A CA 1
ATOM 679 C C . ARG A 1 84 ? 1.678 -1.587 -2.446 1.00 91.25 84 ARG A C 1
ATOM 681 O O . ARG A 1 84 ? 0.685 -1.258 -1.800 1.00 91.25 84 ARG A O 1
ATOM 688 N N . GLN A 1 85 ? 2.660 -2.316 -1.912 1.00 90.00 85 GLN A N 1
ATOM 689 C CA . GLN A 1 85 ? 2.634 -2.763 -0.515 1.00 90.00 85 GLN A CA 1
ATOM 690 C C . GLN A 1 85 ? 2.634 -1.590 0.471 1.00 90.00 85 GLN A C 1
ATOM 692 O O . GLN A 1 85 ? 1.955 -1.652 1.497 1.00 90.00 85 GLN A O 1
ATOM 697 N N . ALA A 1 86 ? 3.377 -0.519 0.181 1.00 90.00 86 ALA A N 1
ATOM 698 C CA . ALA A 1 86 ? 3.357 0.684 1.000 1.00 90.00 86 ALA A CA 1
ATOM 699 C C . ALA A 1 86 ? 1.958 1.320 1.009 1.00 90.00 86 ALA A C 1
ATOM 701 O O . ALA A 1 86 ? 1.451 1.618 2.090 1.00 90.00 86 ALA A O 1
ATOM 702 N N . THR A 1 87 ? 1.298 1.447 -0.150 1.00 87.94 87 THR A N 1
ATOM 703 C CA . THR A 1 87 ? -0.072 1.985 -0.257 1.00 87.94 87 THR A CA 1
ATOM 704 C C . THR A 1 87 ? -1.040 1.190 0.606 1.00 87.94 87 THR A C 1
ATOM 706 O O . THR A 1 87 ? -1.773 1.767 1.414 1.00 87.94 87 THR A O 1
ATOM 709 N N . HIS A 1 88 ? -0.987 -0.137 0.488 1.00 88.62 88 HIS A N 1
ATOM 710 C CA . HIS A 1 88 ? -1.820 -1.038 1.271 1.00 88.62 88 HIS A CA 1
ATOM 711 C C . HIS A 1 88 ? -1.606 -0.830 2.781 1.00 88.62 88 HIS A C 1
ATOM 713 O O . HIS A 1 88 ? -2.553 -0.576 3.533 1.00 88.62 88 HIS A O 1
ATOM 719 N N . LYS A 1 89 ? -0.344 -0.836 3.232 1.00 89.50 89 LYS A N 1
ATOM 720 C CA . LYS A 1 89 ? -0.000 -0.630 4.647 1.00 89.50 89 LYS A CA 1
ATOM 721 C C . LYS A 1 89 ? -0.446 0.739 5.162 1.00 89.50 89 LYS A C 1
ATOM 723 O O . LYS A 1 89 ? -0.985 0.812 6.265 1.00 89.50 89 LYS A O 1
ATOM 728 N N . PHE A 1 90 ? -0.277 1.811 4.385 1.00 86.62 90 PHE A N 1
ATOM 729 C CA . PHE A 1 90 ? -0.730 3.153 4.772 1.00 86.62 90 PHE A CA 1
ATOM 730 C C . PHE A 1 90 ? -2.243 3.216 5.012 1.00 86.62 90 PHE A C 1
ATOM 732 O O . PHE A 1 90 ? -2.686 3.861 5.968 1.00 86.62 90 PHE A O 1
ATOM 739 N N . GLY A 1 91 ? -3.038 2.524 4.190 1.00 84.62 91 GLY A N 1
ATOM 740 C CA . GLY A 1 91 ? -4.485 2.412 4.389 1.00 84.62 91 GLY A CA 1
ATOM 741 C C . GLY A 1 91 ? -4.836 1.788 5.742 1.00 84.62 91 GLY A C 1
ATOM 742 O O . GLY A 1 91 ? -5.625 2.344 6.508 1.00 84.62 91 GLY A O 1
ATOM 743 N N . LEU A 1 92 ? -4.180 0.678 6.076 1.00 88.94 92 LEU A N 1
ATOM 744 C CA . LEU A 1 92 ? -4.427 -0.074 7.307 1.00 88.94 92 LEU A CA 1
ATOM 745 C C . LEU A 1 92 ? -3.950 0.645 8.575 1.00 88.94 92 LEU A C 1
ATOM 747 O O . LEU A 1 92 ? -4.621 0.564 9.608 1.00 88.94 92 LEU A O 1
ATOM 751 N N . LEU A 1 93 ? -2.833 1.378 8.505 1.00 88.75 93 LEU A N 1
ATOM 752 C CA . LEU A 1 93 ? -2.273 2.115 9.646 1.00 88.75 93 LEU A CA 1
ATOM 753 C C . LEU A 1 93 ? -3.262 3.129 10.228 1.00 88.75 93 LEU A C 1
ATOM 755 O O . LEU A 1 93 ? -3.297 3.307 11.438 1.00 88.75 93 LEU A O 1
ATOM 759 N N . THR A 1 94 ? -4.135 3.719 9.406 1.00 86.56 94 THR A N 1
ATOM 760 C CA . THR A 1 94 ? -5.155 4.664 9.900 1.00 86.56 94 THR A CA 1
ATOM 761 C C . THR A 1 94 ? -6.046 4.021 10.978 1.00 86.56 94 THR A C 1
ATOM 763 O O . THR A 1 94 ? -6.297 4.622 12.019 1.00 86.56 94 THR A O 1
ATOM 766 N N . SER A 1 95 ? -6.492 2.778 10.761 1.00 88.12 95 SER A N 1
ATOM 767 C CA . SER A 1 95 ? -7.338 2.052 11.724 1.00 88.12 95 SER A CA 1
ATOM 768 C C . SER A 1 95 ? -6.594 1.697 13.016 1.00 88.12 95 SER A C 1
ATOM 770 O O . SER A 1 95 ? -7.176 1.731 14.099 1.00 88.12 95 SER A O 1
ATOM 772 N N . ILE A 1 96 ? -5.296 1.407 12.897 1.00 92.75 96 ILE A N 1
ATOM 773 C CA . ILE A 1 96 ? -4.411 1.071 14.013 1.00 92.75 96 ILE A CA 1
ATOM 774 C C . ILE A 1 96 ? -4.213 2.295 14.905 1.00 92.75 96 ILE A C 1
ATOM 776 O O . ILE A 1 96 ? -4.410 2.205 16.114 1.00 92.75 96 ILE A O 1
ATOM 780 N N . GLU A 1 97 ? -3.892 3.441 14.305 1.00 90.81 97 GLU A N 1
ATOM 781 C CA . GLU A 1 97 ? -3.675 4.689 15.039 1.00 90.81 97 GLU A CA 1
ATOM 782 C C . GLU A 1 97 ? -4.954 5.162 15.736 1.00 90.81 97 GLU A C 1
ATOM 784 O O . GLU A 1 97 ? -4.908 5.558 16.899 1.00 90.81 97 GLU A O 1
ATOM 789 N N . HIS A 1 98 ? -6.117 5.057 15.080 1.00 89.25 98 HIS A N 1
ATOM 790 C CA . HIS A 1 98 ? -7.400 5.340 15.732 1.00 89.25 98 HIS A CA 1
ATOM 791 C C . HIS A 1 98 ? -7.644 4.412 16.926 1.00 89.25 98 HIS A C 1
ATOM 793 O O . HIS A 1 98 ? -7.987 4.884 18.007 1.00 89.25 98 HIS A O 1
ATOM 799 N N . HIS A 1 99 ? -7.402 3.108 16.766 1.00 92.25 99 HIS A N 1
ATOM 800 C CA . HIS A 1 99 ? -7.530 2.158 17.866 1.00 92.25 99 HIS A CA 1
ATOM 801 C C . HIS A 1 99 ? -6.607 2.517 19.042 1.00 92.25 99 HIS A C 1
ATOM 803 O O . HIS A 1 99 ? -7.047 2.513 20.192 1.00 92.25 99 HIS A O 1
ATOM 809 N N . HIS A 1 100 ? -5.343 2.865 18.783 1.00 93.12 100 HIS A N 1
ATOM 810 C CA . HIS A 1 100 ? -4.409 3.289 19.832 1.00 93.12 100 HIS A CA 1
ATOM 811 C C . HIS A 1 100 ? -4.856 4.587 20.508 1.00 93.12 100 HIS A C 1
ATOM 813 O O . HIS A 1 100 ? -4.865 4.655 21.738 1.00 93.12 100 HIS A O 1
ATOM 819 N N . ALA A 1 101 ? -5.286 5.589 19.740 1.00 91.62 101 ALA A N 1
ATOM 820 C CA . ALA A 1 101 ? -5.799 6.851 20.270 1.00 91.62 101 ALA A CA 1
ATOM 821 C C . ALA A 1 101 ? -7.032 6.650 21.169 1.00 91.62 101 ALA A C 1
ATOM 823 O O . ALA A 1 101 ? -7.110 7.232 22.256 1.00 91.62 101 ALA A O 1
ATOM 824 N N . ASP A 1 102 ? -7.960 5.780 20.766 1.00 90.69 102 ASP A N 1
ATOM 825 C CA . ASP A 1 102 ? -9.139 5.433 21.560 1.00 90.69 102 ASP A CA 1
ATOM 826 C C . ASP A 1 102 ? -8.747 4.727 22.863 1.00 90.69 102 ASP A C 1
ATOM 828 O O . ASP A 1 102 ? -9.266 5.060 23.929 1.00 90.69 102 ASP A O 1
ATOM 832 N N . GLN A 1 103 ? -7.788 3.793 22.814 1.00 91.00 103 GLN A N 1
ATOM 833 C CA . GLN A 1 103 ? -7.276 3.126 24.016 1.00 91.00 103 GLN A CA 1
ATOM 834 C C . GLN A 1 103 ? -6.617 4.102 24.995 1.00 91.00 103 GLN A C 1
ATOM 836 O O . GLN A 1 103 ? -6.839 3.998 26.203 1.00 91.00 103 GLN A O 1
ATOM 841 N N . TYR A 1 104 ? -5.850 5.075 24.502 1.00 91.75 104 TYR A N 1
ATOM 842 C CA . TYR A 1 104 ? -5.278 6.108 25.364 1.00 91.75 104 TYR A CA 1
ATOM 843 C C . TYR A 1 104 ? -6.352 7.009 25.972 1.00 91.75 104 TYR A C 1
ATOM 845 O O . TYR A 1 104 ? -6.295 7.297 27.168 1.00 91.75 104 TYR A O 1
ATOM 853 N N . THR A 1 105 ? -7.343 7.416 25.177 1.00 91.94 105 THR A N 1
ATOM 854 C CA . THR A 1 105 ? -8.485 8.205 25.656 1.00 91.94 105 THR A CA 1
ATOM 855 C C . THR A 1 105 ? -9.216 7.489 26.787 1.00 91.94 105 THR A C 1
ATOM 857 O O . THR A 1 105 ? -9.376 8.050 27.869 1.00 91.94 105 THR A O 1
ATOM 860 N N . GLU A 1 106 ? -9.592 6.227 26.584 1.00 90.56 106 GLU A N 1
ATOM 861 C CA . GLU A 1 106 ? -10.286 5.426 27.597 1.00 90.56 106 GLU A CA 1
ATOM 862 C C . GLU A 1 106 ? -9.436 5.223 28.859 1.00 90.56 106 GLU A C 1
ATOM 864 O O . GLU A 1 106 ? -9.950 5.291 29.976 1.00 90.56 106 GLU A O 1
ATOM 869 N N . ALA A 1 107 ? -8.125 5.006 28.707 1.00 91.50 107 ALA A N 1
ATOM 870 C CA . ALA A 1 107 ? -7.222 4.874 29.845 1.00 91.50 107 ALA A CA 1
ATOM 871 C C . ALA A 1 107 ? -7.157 6.171 30.671 1.00 91.50 107 ALA A C 1
ATOM 873 O O . ALA A 1 107 ? -7.207 6.122 31.902 1.00 91.50 107 ALA A O 1
ATOM 874 N N . LEU A 1 108 ? -7.093 7.332 30.013 1.00 93.88 108 LEU A N 1
ATOM 875 C CA . LEU A 1 108 ? -7.123 8.639 30.675 1.00 93.88 108 LEU A CA 1
ATOM 876 C C . LEU A 1 108 ? -8.465 8.899 31.370 1.00 93.88 108 LEU A C 1
ATOM 878 O O . LEU A 1 108 ? -8.487 9.370 32.506 1.00 93.88 108 LEU A O 1
ATOM 882 N N . GLU A 1 109 ? -9.581 8.574 30.721 1.00 93.25 109 GLU A N 1
ATOM 883 C CA . GLU A 1 109 ? -10.921 8.640 31.314 1.00 93.25 109 GLU A CA 1
ATOM 884 C C . GLU A 1 109 ? -11.013 7.767 32.578 1.00 93.25 109 GLU A C 1
ATOM 886 O O . GLU A 1 109 ? -11.486 8.230 33.619 1.00 93.25 109 GLU A O 1
ATOM 891 N N . GLY A 1 110 ? -10.480 6.544 32.527 1.00 92.06 110 GLY A N 1
ATOM 892 C CA . GLY A 1 110 ? -10.414 5.635 33.671 1.00 92.06 110 GLY A CA 1
ATOM 893 C C . GLY A 1 110 ? -9.595 6.187 34.840 1.00 92.06 110 GLY A C 1
ATOM 894 O O . GLY A 1 110 ? -10.026 6.098 35.991 1.00 92.06 110 GLY A O 1
ATOM 895 N N . LEU A 1 111 ? -8.454 6.831 34.564 1.00 93.31 111 LEU A N 1
ATOM 896 C CA . LEU A 1 111 ? -7.665 7.532 35.589 1.00 93.31 111 LEU A CA 1
ATOM 897 C C . LEU A 1 111 ? -8.436 8.697 36.229 1.00 93.31 111 LEU A C 1
ATOM 899 O O . LEU A 1 111 ? -8.220 9.005 37.400 1.00 93.31 111 LEU A O 1
ATOM 903 N N . ASN A 1 112 ? -9.369 9.299 35.490 1.00 94.69 112 ASN A N 1
ATOM 904 C CA . ASN A 1 112 ? -10.278 10.337 35.976 1.00 94.69 112 ASN A CA 1
ATOM 905 C C . ASN A 1 112 ? -11.566 9.776 36.614 1.00 94.69 112 ASN A C 1
ATOM 907 O O . ASN A 1 112 ? -12.479 10.538 36.932 1.00 94.69 112 ASN A O 1
ATOM 911 N N . GLY A 1 113 ? -11.650 8.459 36.829 1.00 92.81 113 GLY A N 1
ATOM 912 C CA . GLY A 1 113 ? -12.765 7.804 37.518 1.00 92.81 113 GLY A CA 1
ATOM 913 C C . GLY A 1 113 ? -13.982 7.506 36.640 1.00 92.81 113 GLY A C 1
ATOM 914 O O . GLY A 1 113 ? -15.032 7.137 37.169 1.00 92.81 113 GLY A O 1
ATOM 915 N N . VAL A 1 114 ? -13.868 7.644 35.317 1.00 92.44 114 VAL A N 1
ATOM 916 C CA . VAL A 1 114 ? -14.914 7.211 34.384 1.00 92.44 114 VAL A CA 1
ATOM 917 C C . VAL A 1 114 ? -14.904 5.683 34.303 1.00 92.44 114 VAL A C 1
ATOM 919 O O . VAL A 1 114 ? -13.855 5.059 34.147 1.00 92.44 114 VAL A O 1
ATOM 922 N N . ALA A 1 115 ? -16.076 5.061 34.425 1.00 88.88 115 ALA A N 1
ATOM 923 C CA . ALA A 1 115 ? -16.196 3.613 34.297 1.00 88.88 115 ALA A CA 1
ATOM 924 C C . ALA A 1 115 ? -15.911 3.162 32.848 1.00 88.88 115 ALA A C 1
ATOM 926 O O . ALA A 1 115 ? -16.330 3.843 31.909 1.00 88.88 115 ALA A O 1
ATOM 927 N N . PRO A 1 116 ? -15.248 2.009 32.645 1.00 84.94 116 PRO A N 1
ATOM 928 C CA . PRO A 1 116 ? -14.944 1.510 31.310 1.00 84.94 116 PRO A CA 1
ATOM 929 C C . PRO A 1 116 ? -16.224 1.206 30.523 1.00 84.94 116 PRO A C 1
ATOM 931 O O . PRO A 1 116 ? -17.185 0.641 31.055 1.00 84.94 116 PRO A O 1
ATOM 934 N N . LYS A 1 117 ? -16.216 1.555 29.233 1.00 87.44 117 LYS A N 1
ATOM 935 C CA . LYS A 1 117 ? -17.299 1.224 28.299 1.00 87.44 117 LYS A CA 1
ATOM 936 C C . LYS A 1 117 ? -17.399 -0.295 28.154 1.00 87.44 117 LYS A C 1
ATOM 938 O O . LYS A 1 117 ? -16.380 -0.980 28.069 1.00 87.44 117 LYS A O 1
ATOM 943 N N . GLN A 1 118 ? -18.620 -0.828 28.103 1.00 88.75 118 GLN A N 1
ATOM 944 C CA . GLN A 1 118 ? -18.807 -2.237 27.762 1.00 88.75 118 GLN A CA 1
ATOM 945 C C . GLN A 1 118 ? -18.424 -2.457 26.301 1.00 88.75 118 GLN A C 1
ATOM 947 O O . GLN A 1 118 ? -18.824 -1.677 25.437 1.00 88.75 118 GLN A O 1
ATOM 952 N N . LYS A 1 119 ? -17.662 -3.518 26.033 1.00 89.75 119 LYS A N 1
ATOM 953 C CA . LYS A 1 119 ? -17.241 -3.899 24.686 1.00 89.75 119 LYS A CA 1
ATOM 954 C C . LYS A 1 119 ? -17.686 -5.315 24.368 1.00 89.75 119 LYS A C 1
ATOM 956 O O . LYS A 1 119 ? -17.788 -6.153 25.263 1.00 89.75 119 LYS A O 1
ATOM 961 N N . ALA A 1 120 ? -17.986 -5.561 23.101 1.00 90.31 120 ALA A N 1
ATOM 962 C CA . ALA A 1 120 ? -18.310 -6.890 22.610 1.00 90.31 120 ALA A CA 1
ATOM 963 C C . ALA A 1 120 ? -17.900 -7.029 21.145 1.00 90.31 120 ALA A C 1
ATOM 965 O O . ALA A 1 120 ? -17.955 -6.073 20.372 1.00 90.31 120 ALA A O 1
ATOM 966 N N . ALA A 1 121 ? -17.525 -8.243 20.749 1.00 92.00 121 ALA A N 1
ATOM 967 C CA . ALA A 1 121 ? -17.320 -8.567 19.346 1.00 92.00 121 ALA A CA 1
ATOM 968 C C . ALA A 1 121 ? -18.662 -8.679 18.601 1.00 92.00 121 ALA A C 1
ATOM 970 O O . ALA A 1 121 ? -19.669 -9.133 19.161 1.00 92.00 121 ALA A O 1
ATOM 971 N N . GLY A 1 122 ? -18.662 -8.328 17.311 1.00 89.12 122 GLY A N 1
ATOM 972 C CA . GLY A 1 122 ? -19.818 -8.516 16.429 1.00 89.12 122 GLY A CA 1
ATOM 973 C C . GLY A 1 122 ? -20.314 -9.967 16.447 1.00 89.12 122 GLY A C 1
ATOM 974 O O . GLY A 1 122 ? -19.530 -10.902 16.596 1.00 89.12 122 GLY A O 1
ATOM 975 N N . LYS A 1 123 ? -21.624 -10.203 16.343 1.00 89.50 123 LYS A N 1
ATOM 976 C CA . LYS A 1 123 ? -22.184 -11.568 16.445 1.00 89.50 123 LYS A CA 1
ATOM 977 C C . LYS A 1 123 ? -22.129 -12.349 15.131 1.00 89.50 123 LYS A C 1
ATOM 979 O O . LYS A 1 123 ? -22.018 -13.572 15.169 1.00 89.50 123 LYS A O 1
ATOM 984 N N . GLU A 1 124 ? -22.174 -11.653 14.003 1.00 91.88 124 GLU A N 1
ATOM 985 C CA . GLU A 1 124 ? -22.223 -12.242 12.665 1.00 91.88 124 GLU A CA 1
ATOM 986 C C . GLU A 1 124 ? -20.815 -12.383 12.081 1.00 91.88 124 GLU A C 1
ATOM 988 O O . GLU A 1 124 ? -20.050 -11.424 12.079 1.00 91.88 124 GLU A O 1
ATOM 993 N N . ALA A 1 125 ? -20.464 -13.565 11.567 1.00 91.00 125 ALA A N 1
ATOM 994 C CA . ALA A 1 125 ? -19.127 -13.823 11.015 1.00 91.00 125 ALA A CA 1
ATOM 995 C C . ALA A 1 125 ? -18.784 -12.902 9.827 1.00 9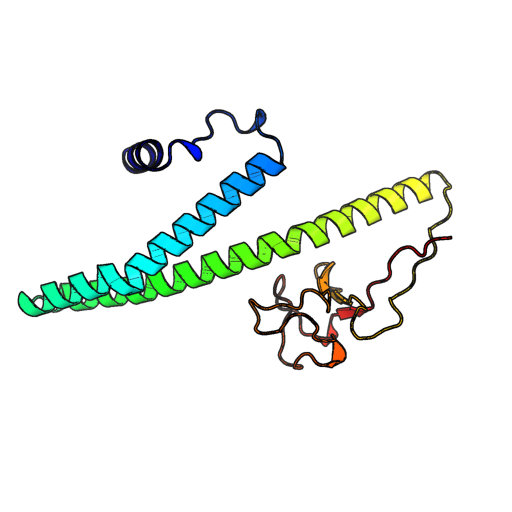1.00 125 ALA A C 1
ATOM 997 O O . ALA A 1 125 ? -17.656 -12.438 9.707 1.00 91.00 125 ALA A O 1
ATOM 998 N N . ALA A 1 126 ? -19.784 -12.560 9.008 1.00 89.69 126 ALA A N 1
ATOM 999 C CA . ALA A 1 126 ? -19.636 -11.700 7.832 1.00 89.69 126 ALA A CA 1
ATOM 1000 C C . ALA A 1 126 ? -19.341 -10.220 8.149 1.00 89.69 126 ALA A C 1
ATOM 1002 O O . ALA A 1 126 ? -19.082 -9.448 7.233 1.00 89.69 126 ALA A O 1
ATOM 1003 N N . THR A 1 127 ? -19.412 -9.801 9.416 1.00 93.38 127 THR A N 1
ATOM 1004 C CA . THR A 1 127 ? -19.144 -8.413 9.849 1.00 93.38 127 THR A CA 1
ATOM 1005 C C . THR A 1 127 ? -18.303 -8.330 11.124 1.00 93.38 127 THR A C 1
ATOM 1007 O O . THR A 1 127 ? -17.895 -7.245 11.539 1.00 93.38 127 THR A O 1
ATOM 1010 N N . ARG A 1 128 ? -18.018 -9.466 11.774 1.00 96.44 128 ARG A N 1
ATOM 1011 C CA . ARG A 1 128 ? -17.163 -9.532 12.960 1.00 96.44 128 ARG A CA 1
ATOM 1012 C C . ARG A 1 128 ? -15.735 -9.182 12.569 1.00 96.44 128 ARG A C 1
ATOM 1014 O O . ARG A 1 128 ? -15.055 -9.971 11.920 1.00 96.44 128 ARG A O 1
ATOM 1021 N N . LYS A 1 129 ? -15.269 -8.029 13.040 1.00 97.19 129 LYS A N 1
ATOM 1022 C CA . LYS A 1 129 ? -13.882 -7.599 12.880 1.00 97.19 129 LYS A CA 1
ATOM 1023 C C . LYS A 1 129 ? -12.937 -8.409 13.767 1.00 97.19 129 LYS A C 1
ATOM 1025 O O . LYS A 1 129 ? -13.331 -8.923 14.818 1.00 97.19 129 LYS A O 1
ATOM 1030 N N . TRP A 1 130 ? -11.678 -8.492 13.357 1.00 98.06 130 TRP A N 1
ATOM 1031 C CA . TRP A 1 130 ? -10.619 -9.209 14.064 1.00 98.06 130 TRP A CA 1
ATOM 1032 C C . TRP A 1 130 ? -9.391 -8.330 14.209 1.00 98.06 130 TRP A C 1
ATOM 1034 O O . TRP A 1 130 ? -9.036 -7.625 13.278 1.00 98.06 130 TRP A O 1
ATOM 1044 N N . ILE A 1 131 ? -8.716 -8.388 15.351 1.00 98.06 131 ILE A N 1
ATOM 1045 C CA . ILE A 1 131 ? -7.533 -7.578 15.633 1.00 98.06 131 ILE A CA 1
ATOM 1046 C C . ILE A 1 131 ? -6.294 -8.450 15.812 1.00 98.06 131 ILE A C 1
ATOM 1048 O O . ILE A 1 131 ? -6.295 -9.439 16.552 1.00 98.06 131 ILE A O 1
ATOM 1052 N N . CYS A 1 132 ? -5.210 -8.071 15.143 1.00 98.19 132 CYS A N 1
ATOM 1053 C CA . CYS A 1 132 ? -3.903 -8.682 15.311 1.00 98.19 132 CYS A CA 1
ATOM 1054 C C . CYS A 1 132 ? -3.341 -8.335 16.693 1.00 98.19 132 CYS A C 1
ATOM 1056 O O . CYS A 1 132 ? -3.079 -7.170 16.983 1.00 98.19 132 CYS A O 1
ATOM 1058 N N . ARG A 1 133 ? -3.046 -9.336 17.528 1.00 97.50 1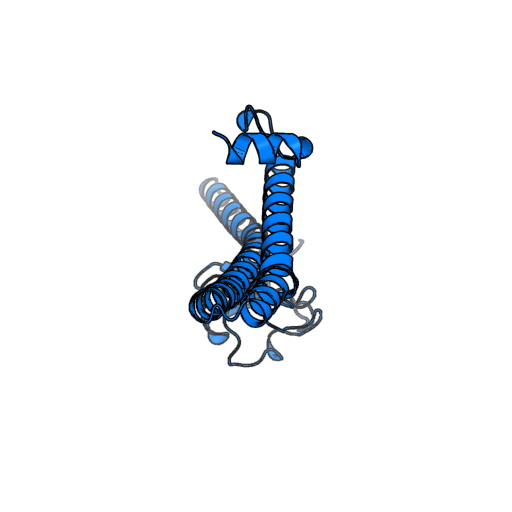33 ARG A N 1
ATOM 1059 C CA . ARG A 1 133 ? -2.462 -9.105 18.863 1.00 97.50 133 ARG A CA 1
ATOM 1060 C C . ARG A 1 133 ? -1.024 -8.571 18.840 1.00 97.50 133 ARG A C 1
ATOM 1062 O O . ARG A 1 133 ? -0.517 -8.180 19.883 1.00 97.50 133 ARG A O 1
ATOM 1069 N N . VAL A 1 134 ? -0.350 -8.610 17.688 1.00 97.44 134 VAL A N 1
ATOM 1070 C CA . VAL A 1 134 ? 1.057 -8.191 17.552 1.00 97.44 134 VAL A CA 1
ATOM 1071 C C . VAL A 1 134 ? 1.170 -6.708 17.204 1.00 97.44 134 VAL A C 1
ATOM 1073 O O . VAL A 1 134 ? 2.012 -6.020 17.767 1.00 97.44 134 VAL A O 1
ATOM 1076 N N . CYS A 1 135 ? 0.340 -6.220 16.279 1.00 96.38 135 CYS A N 1
ATOM 1077 C CA . CYS A 1 135 ? 0.455 -4.861 15.736 1.00 96.38 135 CYS A CA 1
ATOM 1078 C C . CYS A 1 135 ? -0.871 -4.090 15.681 1.00 96.38 135 CYS A C 1
ATOM 1080 O O . CYS A 1 135 ? -0.931 -3.040 15.053 1.00 96.38 135 CYS A O 1
ATOM 1082 N N . SER A 1 136 ? -1.944 -4.631 16.262 1.00 97.25 136 SER A N 1
ATOM 1083 C CA . SER A 1 136 ? -3.278 -4.018 16.306 1.00 97.25 136 SER A CA 1
ATOM 1084 C C . SER A 1 136 ? -3.971 -3.795 14.955 1.00 97.25 136 SER A C 1
ATOM 1086 O O . SER A 1 136 ? -4.992 -3.121 14.920 1.00 97.25 136 SER A O 1
ATOM 1088 N N . MET A 1 137 ? -3.478 -4.377 13.851 1.00 96.50 137 MET A N 1
ATOM 1089 C CA . MET A 1 137 ? -4.186 -4.343 12.561 1.00 96.50 137 MET A CA 1
ATOM 1090 C C . MET A 1 137 ? -5.579 -4.955 12.707 1.00 96.50 137 MET A C 1
ATOM 1092 O O . MET A 1 137 ? -5.699 -6.060 13.241 1.00 96.50 137 MET A O 1
ATOM 1096 N N . ILE A 1 138 ? -6.604 -4.241 12.239 1.00 96.81 138 ILE A N 1
ATOM 1097 C CA . ILE A 1 138 ? -7.995 -4.687 12.282 1.00 96.81 138 ILE A CA 1
ATOM 1098 C C . ILE A 1 138 ? -8.387 -5.202 10.896 1.00 96.81 138 ILE A C 1
ATOM 1100 O O . ILE A 1 138 ? -8.441 -4.437 9.937 1.00 96.81 138 ILE A O 1
ATOM 1104 N N . TYR A 1 139 ? -8.682 -6.494 10.801 1.00 97.00 139 TYR A N 1
ATOM 1105 C CA . TYR A 1 139 ? -9.350 -7.088 9.654 1.00 97.00 139 TYR A CA 1
ATOM 1106 C C . TYR A 1 139 ? -10.858 -6.846 9.757 1.00 97.00 139 TYR A C 1
ATOM 1108 O O . TYR A 1 139 ? -11.487 -7.245 10.742 1.00 97.00 139 TYR A O 1
ATOM 1116 N N . ASP A 1 140 ? -11.433 -6.222 8.733 1.00 96.31 140 ASP A N 1
ATOM 1117 C CA . ASP A 1 140 ? -12.874 -6.047 8.579 1.00 96.31 140 ASP A CA 1
ATOM 1118 C C . ASP A 1 140 ? -13.368 -6.942 7.431 1.00 96.31 140 ASP A C 1
ATOM 1120 O O . ASP A 1 140 ? -13.021 -6.672 6.278 1.00 96.31 140 ASP A O 1
ATOM 1124 N N . PRO A 1 141 ? -14.186 -7.979 7.703 1.00 96.88 141 PRO A N 1
ATOM 1125 C CA . PRO A 1 141 ? -14.751 -8.831 6.662 1.00 96.88 141 PRO A CA 1
ATOM 1126 C C . PRO A 1 141 ? -15.451 -8.067 5.540 1.00 96.88 141 PRO A C 1
ATOM 1128 O O . PRO A 1 141 ? -15.411 -8.513 4.401 1.00 96.88 141 PRO A O 1
ATOM 1131 N N . VAL A 1 142 ? -16.065 -6.913 5.824 1.00 96.56 142 VAL A N 1
ATOM 1132 C CA . VAL A 1 142 ? -16.757 -6.100 4.812 1.00 96.56 142 VAL A CA 1
ATOM 1133 C C . VAL A 1 142 ? -15.773 -5.566 3.775 1.00 96.56 142 VAL A C 1
ATOM 1135 O O . VAL A 1 142 ? -16.104 -5.511 2.592 1.00 96.56 142 VAL A O 1
ATOM 1138 N N . LEU A 1 143 ? -14.567 -5.199 4.208 1.00 94.81 143 LEU A N 1
ATOM 1139 C CA . LEU A 1 143 ? -13.509 -4.682 3.342 1.00 94.81 143 LEU A CA 1
ATOM 1140 C C . LEU A 1 143 ? -12.656 -5.804 2.740 1.00 94.81 143 LEU A C 1
ATOM 1142 O O . LEU A 1 143 ? -12.191 -5.674 1.609 1.00 94.81 143 LEU A O 1
ATOM 1146 N N . GLY A 1 144 ? -12.478 -6.906 3.470 1.00 95.00 144 GLY A N 1
ATOM 1147 C CA . GLY A 1 144 ? -11.520 -7.948 3.119 1.00 95.00 144 GLY A CA 1
ATOM 1148 C C . GLY A 1 144 ? -10.074 -7.451 3.219 1.00 95.00 144 GLY A C 1
ATOM 1149 O O . GLY A 1 144 ? -9.758 -6.537 3.978 1.00 95.00 144 GLY A O 1
ATOM 1150 N N . ASP A 1 145 ? -9.197 -8.068 2.435 1.00 94.50 145 ASP A N 1
ATOM 1151 C CA . ASP A 1 145 ? -7.799 -7.668 2.232 1.00 94.50 145 ASP A CA 1
ATOM 1152 C C . ASP A 1 145 ? -7.409 -7.987 0.770 1.00 94.50 145 ASP A C 1
ATOM 1154 O O . ASP A 1 145 ? -6.719 -8.979 0.506 1.00 94.50 145 ASP A O 1
ATOM 1158 N N . PRO A 1 146 ? -7.928 -7.218 -0.216 1.00 93.25 146 PRO A N 1
ATOM 1159 C CA . PRO A 1 146 ? -7.786 -7.556 -1.634 1.00 93.25 146 PRO A CA 1
ATOM 1160 C C . PRO A 1 146 ? -6.334 -7.566 -2.113 1.00 93.25 146 PRO A C 1
ATOM 1162 O O . PRO A 1 146 ? -5.978 -8.390 -2.954 1.00 93.25 146 PRO A O 1
ATOM 1165 N N . ASP A 1 147 ? -5.495 -6.697 -1.546 1.00 89.38 147 ASP A N 1
ATOM 1166 C CA . ASP A 1 147 ? -4.067 -6.610 -1.861 1.00 89.38 147 ASP A CA 1
ATOM 1167 C C . ASP A 1 147 ? -3.300 -7.870 -1.424 1.00 89.38 147 ASP A C 1
ATOM 1169 O O . ASP A 1 147 ? -2.300 -8.228 -2.048 1.00 89.38 147 ASP A O 1
ATOM 1173 N N . SER A 1 148 ? -3.793 -8.590 -0.408 1.00 89.62 148 SER A N 1
ATOM 1174 C CA . SER A 1 148 ? -3.282 -9.912 -0.011 1.00 89.62 148 SER A CA 1
ATOM 1175 C C . SER A 1 148 ? -4.136 -11.075 -0.538 1.00 89.62 148 SER A C 1
ATOM 1177 O O . SER A 1 148 ? -3.969 -12.214 -0.100 1.00 89.62 148 SER A O 1
ATOM 1179 N N . GLY A 1 149 ? -5.053 -10.812 -1.476 1.00 92.12 149 GLY A N 1
ATOM 1180 C CA . GLY A 1 149 ? -5.868 -11.827 -2.149 1.00 92.12 149 GLY A CA 1
ATOM 1181 C C . GLY A 1 149 ? -7.165 -12.226 -1.436 1.00 92.12 149 GLY A C 1
ATOM 1182 O O . GLY A 1 149 ? -7.805 -13.193 -1.848 1.00 92.12 149 GLY A O 1
ATOM 1183 N N . ILE A 1 150 ? -7.584 -11.504 -0.395 1.00 96.19 150 ILE A N 1
ATOM 1184 C CA . ILE A 1 150 ? -8.822 -11.768 0.348 1.00 96.19 150 ILE A CA 1
ATOM 1185 C C . ILE A 1 150 ? -9.923 -10.815 -0.123 1.00 96.19 150 ILE A C 1
ATOM 1187 O O . ILE A 1 150 ? -9.868 -9.609 0.103 1.00 96.19 150 ILE A O 1
ATOM 1191 N N . ALA A 1 151 ? -10.952 -11.346 -0.780 1.00 96.56 151 ALA A N 1
ATOM 1192 C CA . ALA A 1 151 ? -12.022 -10.524 -1.339 1.00 96.56 151 ALA A CA 1
ATOM 1193 C C . ALA A 1 151 ? -12.875 -9.833 -0.248 1.00 96.56 151 ALA A C 1
ATOM 1195 O O . ALA A 1 151 ? -13.060 -10.401 0.835 1.00 96.56 151 ALA A O 1
ATOM 1196 N N . PRO A 1 152 ? -13.468 -8.658 -0.534 1.00 97.38 152 PRO A N 1
ATOM 1197 C CA . PRO A 1 152 ? -14.460 -8.046 0.346 1.00 97.38 152 PRO A CA 1
ATOM 1198 C C . PRO A 1 152 ? -15.640 -8.992 0.608 1.00 97.38 152 PRO A C 1
ATOM 1200 O O . PRO A 1 152 ? -16.093 -9.702 -0.291 1.00 97.38 152 PRO A O 1
ATOM 1203 N N . GLY A 1 153 ? -16.147 -8.997 1.836 1.00 96.50 153 GLY A N 1
ATOM 1204 C CA . GLY A 1 153 ? -17.196 -9.906 2.308 1.00 96.50 153 GLY A CA 1
ATOM 1205 C C . GLY A 1 153 ? -16.695 -11.264 2.812 1.00 96.50 153 GLY A C 1
ATOM 1206 O O . GLY A 1 153 ? -17.514 -12.091 3.212 1.00 96.50 153 GLY A O 1
ATOM 1207 N N . THR A 1 154 ? -15.383 -11.519 2.811 1.00 97.31 154 THR A N 1
ATOM 1208 C CA . THR A 1 154 ? -14.822 -12.784 3.312 1.00 97.31 154 THR A CA 1
ATOM 1209 C C . THR A 1 154 ? -14.821 -12.786 4.841 1.00 97.31 154 THR A C 1
ATOM 1211 O O . THR A 1 154 ? -14.161 -11.955 5.468 1.00 97.31 154 THR A O 1
ATOM 1214 N N . ALA A 1 155 ? -15.538 -13.719 5.475 1.00 97.62 155 ALA A N 1
ATOM 1215 C CA . ALA A 1 155 ? -15.459 -13.883 6.925 1.00 97.62 155 ALA A CA 1
ATOM 1216 C C . ALA A 1 155 ? -14.035 -14.294 7.334 1.00 97.62 155 ALA A C 1
ATOM 1218 O O . ALA A 1 155 ? -13.343 -14.992 6.594 1.00 97.62 155 ALA A O 1
ATOM 1219 N N . PHE A 1 156 ? -13.582 -13.880 8.519 1.00 97.62 156 PHE A N 1
ATOM 1220 C CA . PHE A 1 156 ? -12.213 -14.176 8.961 1.00 97.62 156 PHE A CA 1
ATOM 1221 C C . PHE A 1 156 ? -11.944 -15.682 9.055 1.00 97.62 156 PHE A C 1
ATOM 1223 O O . PHE A 1 156 ? -10.845 -16.160 8.779 1.00 97.62 156 PHE A O 1
ATOM 1230 N N . GLU A 1 157 ? -12.965 -16.444 9.432 1.00 95.88 157 GLU A N 1
ATOM 1231 C CA . GLU A 1 157 ? -12.926 -17.895 9.507 1.00 95.88 157 GLU A CA 1
ATOM 1232 C C . GLU A 1 157 ? -12.609 -18.534 8.145 1.00 95.88 157 GLU A C 1
ATOM 1234 O O . GLU A 1 157 ? -11.846 -19.501 8.116 1.00 95.88 157 GLU A O 1
ATOM 1239 N N . ASP A 1 158 ? -13.079 -17.936 7.046 1.00 97.06 158 ASP A N 1
ATOM 1240 C CA . ASP A 1 158 ? -12.917 -18.429 5.671 1.00 97.06 158 ASP A CA 1
ATOM 1241 C C . ASP A 1 158 ? -11.568 -18.045 5.031 1.00 97.06 158 ASP A C 1
ATOM 1243 O O . ASP A 1 158 ? -11.230 -18.530 3.950 1.00 97.06 158 ASP A O 1
ATOM 1247 N N . ILE A 1 159 ? -10.768 -17.196 5.686 1.00 96.56 159 ILE A N 1
ATOM 1248 C CA . ILE A 1 159 ? -9.427 -16.828 5.209 1.00 96.56 159 ILE A CA 1
ATOM 1249 C C . ILE A 1 159 ? -8.506 -18.065 5.230 1.00 96.56 159 ILE A C 1
ATOM 1251 O O . ILE A 1 159 ? -8.518 -18.807 6.214 1.00 96.56 159 ILE A O 1
ATOM 1255 N N . PRO A 1 160 ? -7.650 -18.288 4.221 1.00 96.19 160 PRO A N 1
ATOM 1256 C CA . PRO A 1 160 ? -6.627 -19.335 4.259 1.00 96.19 160 PRO A CA 1
ATOM 1257 C C . PRO A 1 160 ? -5.693 -19.254 5.485 1.00 96.19 160 PRO A C 1
ATOM 1259 O O . PRO A 1 160 ? -5.352 -18.172 5.959 1.00 96.19 160 PRO A O 1
ATOM 1262 N N . ASP A 1 161 ? -5.246 -20.398 6.012 1.00 94.06 161 ASP A N 1
ATOM 1263 C CA . ASP A 1 161 ? -4.387 -20.439 7.213 1.00 94.06 161 ASP A CA 1
ATOM 1264 C C . ASP A 1 161 ? -2.954 -19.925 6.974 1.00 94.06 161 ASP A C 1
ATOM 1266 O O . ASP A 1 161 ? -2.253 -19.574 7.928 1.00 94.06 161 ASP A O 1
ATOM 1270 N N . ASP A 1 162 ? -2.515 -19.883 5.716 1.00 94.06 162 ASP A N 1
ATOM 1271 C CA . ASP A 1 162 ? -1.235 -19.319 5.279 1.00 94.06 162 ASP A CA 1
ATOM 1272 C C . ASP A 1 162 ? -1.274 -17.793 5.105 1.00 94.06 162 ASP A C 1
ATOM 1274 O O . ASP A 1 162 ? -0.217 -17.163 4.983 1.00 94.06 162 ASP A O 1
ATOM 1278 N N . TRP A 1 163 ? -2.459 -17.175 5.181 1.00 96.00 163 TRP A N 1
ATOM 1279 C CA . TRP A 1 163 ? -2.574 -15.724 5.214 1.00 96.00 163 TRP A CA 1
ATOM 1280 C C . TRP A 1 163 ? -1.828 -15.147 6.424 1.00 96.00 163 TRP A C 1
ATOM 1282 O O . TRP A 1 163 ? -1.897 -15.634 7.563 1.00 96.00 163 TRP A O 1
ATOM 1292 N N . SER A 1 164 ? -1.094 -14.073 6.156 1.00 95.88 164 SER A N 1
ATOM 1293 C CA . SER A 1 164 ? -0.244 -13.387 7.118 1.00 95.88 164 SER A CA 1
ATOM 1294 C C . SER A 1 164 ? -0.656 -11.927 7.206 1.00 95.88 164 SER A C 1
ATOM 1296 O O . SER A 1 164 ? -0.954 -11.301 6.195 1.00 95.88 164 SER A O 1
ATOM 1298 N N . CYS A 1 165 ? -0.635 -11.377 8.420 1.00 96.38 165 CYS A N 1
ATOM 1299 C CA . CYS A 1 165 ? -0.966 -9.984 8.683 1.00 96.38 165 CYS A CA 1
ATOM 1300 C C . CYS A 1 165 ? -0.160 -9.060 7.752 1.00 96.38 165 CYS A C 1
ATOM 1302 O O . CYS A 1 165 ? 1.072 -9.057 7.850 1.00 96.38 165 CYS A O 1
ATOM 1304 N N . PRO A 1 166 ? -0.808 -8.225 6.923 1.00 94.69 166 PRO A N 1
ATOM 1305 C CA . PRO A 1 166 ? -0.118 -7.386 5.940 1.00 94.69 166 PRO A CA 1
ATOM 1306 C C . PRO A 1 166 ? 0.780 -6.311 6.568 1.00 94.69 166 PRO A C 1
ATOM 1308 O O . PRO A 1 166 ? 1.639 -5.748 5.895 1.00 94.69 166 PRO A O 1
ATOM 1311 N N . ILE A 1 167 ? 0.626 -6.033 7.868 1.00 95.19 167 ILE A N 1
ATOM 1312 C CA . ILE A 1 167 ? 1.425 -5.036 8.590 1.00 95.19 167 ILE A CA 1
ATOM 1313 C C . ILE A 1 167 ? 2.698 -5.641 9.186 1.00 95.19 167 ILE A C 1
ATOM 1315 O O . ILE A 1 167 ? 3.780 -5.092 8.990 1.00 95.19 167 ILE A O 1
ATOM 1319 N N . CYS A 1 168 ? 2.588 -6.764 9.903 1.00 95.19 168 CYS A N 1
ATOM 1320 C CA . CYS A 1 168 ? 3.701 -7.330 10.681 1.00 95.19 168 CYS A CA 1
ATOM 1321 C C . CYS A 1 168 ? 4.108 -8.761 10.297 1.00 95.19 168 CYS A C 1
ATOM 1323 O O . CYS A 1 168 ? 5.030 -9.307 10.898 1.00 95.19 168 CYS A O 1
ATOM 1325 N N . GLY A 1 169 ? 3.415 -9.399 9.350 1.00 95.44 169 GLY A N 1
ATOM 1326 C CA . GLY A 1 169 ? 3.689 -10.774 8.920 1.00 95.44 169 GLY A CA 1
ATOM 1327 C C . GLY A 1 169 ? 3.265 -11.862 9.913 1.00 95.44 169 GLY A C 1
ATOM 1328 O O . GLY A 1 169 ? 3.573 -13.034 9.715 1.00 95.44 169 GLY A O 1
ATOM 1329 N N . ALA A 1 170 ? 2.566 -11.517 10.999 1.00 97.25 170 ALA A N 1
ATOM 1330 C CA . ALA A 1 170 ? 2.062 -12.506 11.947 1.00 97.25 170 ALA A CA 1
ATOM 1331 C C . ALA A 1 170 ? 0.989 -13.410 11.313 1.00 97.25 170 ALA A C 1
ATOM 1333 O O . ALA A 1 170 ? 0.104 -12.933 10.611 1.00 97.25 170 ALA A O 1
ATOM 1334 N N . GLN A 1 171 ? 1.021 -14.705 11.625 1.00 96.69 171 GLN A N 1
ATOM 1335 C CA . GLN A 1 171 ? 0.052 -15.690 11.121 1.00 96.69 171 GLN A CA 1
ATOM 1336 C C . GLN A 1 171 ? -1.384 -15.410 11.601 1.00 96.69 171 GLN A C 1
ATOM 1338 O O . GLN A 1 171 ? -1.574 -14.865 12.694 1.00 96.69 171 GLN A O 1
ATOM 1343 N N . LYS A 1 172 ? -2.390 -15.897 10.857 1.00 95.94 172 LYS A N 1
ATOM 1344 C CA . LYS A 1 172 ? -3.834 -15.808 11.175 1.00 95.94 172 LYS A CA 1
ATOM 1345 C C . LYS A 1 172 ? -4.181 -16.088 12.650 1.00 95.94 172 LYS A C 1
ATOM 1347 O O . LYS A 1 172 ? -4.955 -15.359 13.262 1.00 95.94 172 LYS A O 1
ATOM 1352 N N . LYS A 1 173 ? -3.535 -17.076 13.285 1.00 96.19 173 LYS A N 1
ATOM 1353 C CA . LYS A 1 173 ? -3.731 -17.440 14.713 1.00 96.19 173 LYS A CA 1
ATOM 1354 C C . LYS A 1 173 ? -3.410 -16.325 15.729 1.00 96.19 173 LYS A C 1
ATOM 1356 O O . LYS A 1 173 ? -3.773 -16.409 16.909 1.00 96.19 173 LYS A O 1
ATOM 1361 N N . SER A 1 174 ? -2.676 -15.299 15.307 1.00 97.50 174 SER A N 1
ATOM 1362 C CA . SER A 1 174 ? -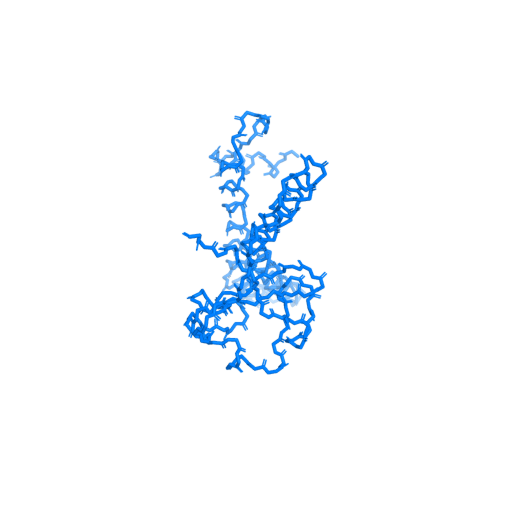2.348 -14.134 16.131 1.00 97.50 174 SER A CA 1
ATOM 1363 C C . SER A 1 174 ? -3.500 -13.136 16.234 1.00 97.50 174 SER A C 1
ATOM 1365 O O . SER A 1 174 ? -3.399 -12.191 17.013 1.00 97.50 174 SER A O 1
ATOM 1367 N N . PHE A 1 175 ? -4.593 -13.341 15.500 1.00 98.06 175 PHE A N 1
ATOM 1368 C CA . PHE A 1 175 ? -5.782 -12.506 15.582 1.00 98.06 175 PHE A CA 1
ATOM 1369 C C . PHE A 1 175 ? -6.752 -13.002 16.656 1.00 98.06 175 PHE A C 1
ATOM 1371 O O . PHE A 1 175 ? -6.812 -14.193 16.970 1.00 98.06 175 PHE A O 1
ATOM 1378 N N . VAL A 1 176 ? -7.488 -12.066 17.247 1.00 97.56 176 VAL A N 1
ATOM 1379 C CA . VAL A 1 176 ? -8.654 -12.319 18.109 1.00 97.56 176 VAL A CA 1
ATOM 1380 C C . VAL A 1 176 ? -9.843 -11.510 17.609 1.00 97.56 176 VAL A C 1
ATOM 1382 O O . VAL A 1 176 ? -9.622 -10.526 16.902 1.00 97.56 176 VAL A O 1
ATOM 1385 N N . PRO A 1 177 ? -11.086 -11.869 17.976 1.00 97.44 177 PRO A N 1
ATOM 1386 C CA . PRO A 1 177 ? -12.232 -11.008 17.723 1.00 97.44 177 PRO A CA 1
ATOM 1387 C C . PRO A 1 177 ? -11.971 -9.597 18.256 1.00 97.44 177 PRO A C 1
ATOM 1389 O O . PRO A 1 177 ? -11.521 -9.430 19.390 1.00 97.44 177 PRO A O 1
ATOM 1392 N N . TYR A 1 178 ? -12.216 -8.591 17.423 1.00 96.31 178 TYR A N 1
ATOM 1393 C CA . TYR A 1 178 ? -12.114 -7.197 17.825 1.00 96.31 178 TYR A CA 1
ATOM 1394 C C . TYR A 1 178 ? -13.382 -6.802 18.584 1.00 96.31 178 TYR A C 1
ATOM 1396 O O . TYR A 1 178 ? -14.494 -7.034 18.104 1.00 96.31 178 TYR A O 1
ATOM 1404 N N . GLU A 1 179 ? -13.213 -6.239 19.778 1.00 93.81 179 GLU A N 1
ATOM 1405 C CA . GLU A 1 179 ? -14.321 -5.822 20.632 1.00 93.81 179 GLU A CA 1
ATOM 1406 C C . GLU A 1 179 ? -14.527 -4.312 20.528 1.00 93.81 179 GLU A C 1
ATOM 1408 O O . GLU A 1 179 ? -13.655 -3.518 20.887 1.00 93.81 179 GLU A O 1
ATOM 1413 N N . GLU A 1 180 ? -15.705 -3.919 20.052 1.00 87.75 180 GLU A N 1
ATOM 1414 C CA . GLU A 1 180 ? -16.098 -2.520 19.898 1.00 87.75 180 GLU A CA 1
ATOM 1415 C C . GLU A 1 180 ? -17.001 -2.104 21.063 1.00 87.75 180 GLU A C 1
ATOM 1417 O O . GLU A 1 180 ? -17.678 -2.942 21.668 1.00 87.75 180 GLU A O 1
ATOM 1422 N N . ALA A 1 181 ? -17.006 -0.810 21.396 1.00 82.81 181 ALA A N 1
ATOM 1423 C CA . ALA A 1 181 ? -17.896 -0.279 22.422 1.00 82.81 181 ALA A CA 1
ATOM 1424 C C . ALA A 1 181 ? -19.358 -0.531 22.030 1.00 82.81 181 ALA A C 1
ATOM 1426 O O . ALA A 1 181 ? -19.799 -0.162 20.941 1.00 82.81 181 ALA A O 1
ATOM 1427 N N . VAL A 1 182 ? -20.111 -1.169 22.923 1.00 77.62 182 VAL A N 1
ATOM 1428 C CA . VAL A 1 182 ? -21.526 -1.457 22.700 1.00 77.62 182 VAL A CA 1
ATOM 1429 C C . VAL A 1 182 ? -22.314 -0.175 22.954 1.00 77.62 182 VAL A C 1
ATOM 1431 O O . VAL A 1 182 ? -22.130 0.472 23.987 1.00 77.62 182 VAL A O 1
ATOM 1434 N N . ALA A 1 183 ? -23.183 0.206 22.015 1.00 60.12 183 ALA A N 1
ATOM 1435 C CA . ALA A 1 183 ? -24.138 1.283 22.254 1.00 60.12 183 ALA A CA 1
ATOM 1436 C C . ALA A 1 183 ? -25.050 0.893 23.431 1.00 60.12 183 ALA A C 1
ATOM 1438 O O . ALA A 1 183 ? -25.571 -0.225 23.458 1.00 60.12 183 ALA A O 1
ATOM 1439 N N . ALA A 1 184 ? -25.174 1.796 24.406 1.00 49.34 184 ALA A N 1
ATOM 1440 C CA . ALA A 1 184 ? -25.994 1.613 25.602 1.00 49.34 184 ALA A CA 1
ATOM 1441 C C . ALA A 1 184 ? -27.497 1.639 25.292 1.00 49.34 184 ALA A C 1
ATOM 1443 O O . ALA A 1 184 ? -27.900 2.414 24.392 1.00 49.34 184 ALA A O 1
#

Radius of gyration: 22.74 Å; chains: 1; bounding box: 52×45×70 Å

Foldseek 3Di:
DVVVVVCCVVCVVLDDPDPVPDDPVRVVVSVLVVLVVLLVVLCCLLPPVLVVQLVVCVVVVNVVSNVVSVVSSVVSVVSSLVSLLVSLQVVQVVQLVVVVVVVVVQVVCVVVVHDHFDWDFDPDQQAFWKAQQPRRGIAGLQCFRVSQPGHGSQGLVNDDQCDADSHPRHTSVRIDGDIDGDDD

Secondary structure (DSSP, 8-state):
-HHHHHHHHH-GGG--S-GGGS-HHHHHHHHHHHHHHHHHHHHHIIIIIHHHHHHHHHHTT-HHHHHHHHHHHHHHHHHHHHHHHHHHHHHHHHHHHHHHHHHHHHHHHHHTTPPPPPEEE-SSTTT--EEETTT--EE-TTT-BGGGTB-TT--GGGS-TT-B-TTT--BGGGEEEPEEEPP-